Protein AF-A0A1V2QFN4-F1 (afdb_monomer_lite)

Structure (mmCIF, N/CA/C/O backbone):
data_AF-A0A1V2QFN4-F1
#
_entry.id   AF-A0A1V2QFN4-F1
#
loop_
_atom_site.group_PDB
_atom_site.id
_atom_site.type_symbol
_atom_site.label_atom_id
_atom_site.label_alt_id
_atom_site.label_comp_id
_atom_site.label_asym_id
_atom_site.label_entity_id
_atom_site.label_seq_id
_atom_site.pdbx_PDB_ins_code
_atom_site.Cartn_x
_atom_site.Cartn_y
_atom_site.Cartn_z
_atom_site.occupancy
_atom_site.B_iso_or_equiv
_atom_site.auth_seq_id
_atom_site.auth_comp_id
_atom_site.auth_asym_id
_atom_site.auth_atom_id
_atom_site.pdbx_PDB_model_num
ATOM 1 N N . MET A 1 1 ? 26.246 46.977 33.854 1.00 38.44 1 MET A N 1
ATOM 2 C CA . MET A 1 1 ? 27.025 47.044 32.593 1.00 38.44 1 MET A CA 1
ATOM 3 C C . MET A 1 1 ? 26.994 45.623 32.022 1.00 38.44 1 MET A C 1
ATOM 5 O O . MET A 1 1 ? 27.580 44.758 32.638 1.00 38.44 1 MET A O 1
ATOM 9 N N . ARG A 1 2 ? 26.187 45.220 31.036 1.00 37.91 2 ARG A N 1
ATOM 10 C CA . ARG A 1 2 ? 25.773 45.823 29.760 1.00 37.91 2 ARG A CA 1
ATOM 11 C C . ARG A 1 2 ? 24.272 45.620 29.474 1.00 37.91 2 ARG A C 1
ATOM 13 O O . ARG A 1 2 ? 23.621 44.760 30.053 1.00 37.91 2 ARG A O 1
ATOM 20 N N . MET A 1 3 ? 23.781 46.486 28.592 1.00 33.25 3 MET A N 1
ATOM 21 C CA . MET A 1 3 ? 22.403 46.727 28.164 1.00 33.25 3 MET A CA 1
ATOM 22 C C . MET A 1 3 ? 21.804 45.614 27.288 1.00 33.25 3 MET A C 1
ATOM 24 O O . MET A 1 3 ? 22.507 44.981 26.506 1.00 33.25 3 MET A O 1
ATOM 28 N N . ARG A 1 4 ? 20.476 45.456 27.385 1.00 38.31 4 ARG A N 1
ATOM 29 C CA . ARG A 1 4 ? 19.611 44.731 26.440 1.00 38.31 4 ARG A CA 1
ATOM 30 C C . ARG A 1 4 ? 19.361 45.605 25.203 1.00 38.31 4 ARG A C 1
ATOM 32 O O . ARG A 1 4 ? 18.924 46.743 25.361 1.00 38.31 4 ARG A O 1
ATOM 39 N N . SER A 1 5 ? 19.579 45.079 23.999 1.00 40.50 5 SER A N 1
ATOM 40 C CA . SER A 1 5 ? 19.147 45.698 22.740 1.00 40.50 5 SER A CA 1
ATOM 41 C C . SER A 1 5 ? 17.814 45.096 22.279 1.00 40.50 5 SER A C 1
ATOM 43 O O . SER A 1 5 ? 17.712 43.914 21.966 1.00 40.50 5 SER A O 1
ATOM 45 N N . ASN A 1 6 ? 16.779 45.937 22.256 1.00 35.66 6 ASN A N 1
ATOM 46 C CA . ASN A 1 6 ? 15.490 45.672 21.620 1.00 35.66 6 ASN A CA 1
ATOM 47 C C . ASN A 1 6 ? 15.582 46.076 20.143 1.00 35.66 6 ASN A C 1
ATOM 49 O O . ASN A 1 6 ? 15.695 47.266 19.850 1.00 35.66 6 ASN A O 1
ATOM 53 N N . HIS A 1 7 ? 15.465 45.127 19.217 1.00 38.75 7 HIS A N 1
ATOM 54 C CA . HIS A 1 7 ? 15.208 45.438 17.811 1.00 38.75 7 HIS A CA 1
ATOM 55 C C . HIS A 1 7 ? 13.695 45.426 17.564 1.00 38.75 7 HIS A C 1
ATOM 57 O O . HIS A 1 7 ? 13.061 44.375 17.553 1.00 38.75 7 HIS A O 1
ATOM 63 N N . ARG A 1 8 ? 13.110 46.621 17.408 1.00 39.22 8 ARG A N 1
ATOM 64 C CA . ARG A 1 8 ? 11.759 46.816 16.863 1.00 39.22 8 ARG A CA 1
ATOM 65 C C . ARG A 1 8 ? 11.851 46.818 15.338 1.00 39.22 8 ARG A C 1
ATOM 67 O O . ARG A 1 8 ? 12.447 47.725 14.767 1.00 39.22 8 ARG A O 1
ATOM 74 N N . THR A 1 9 ? 11.249 45.830 14.692 1.00 44.25 9 THR A N 1
ATOM 75 C CA . THR A 1 9 ? 10.951 45.835 13.254 1.00 44.25 9 THR A CA 1
ATOM 76 C C . THR A 1 9 ? 9.675 46.638 12.992 1.00 44.25 9 THR A C 1
ATOM 78 O O . THR A 1 9 ? 8.657 46.424 13.650 1.00 44.25 9 THR A O 1
ATOM 81 N N . ALA A 1 10 ? 9.746 47.586 12.057 1.00 43.75 10 ALA A N 1
ATOM 82 C CA . ALA A 1 10 ? 8.625 48.402 11.593 1.00 43.75 10 ALA A CA 1
ATOM 83 C C . ALA A 1 10 ? 7.656 47.587 10.704 1.00 43.75 10 ALA A C 1
ATOM 85 O O . ALA A 1 10 ? 8.098 46.648 10.039 1.00 43.75 10 ALA A O 1
ATOM 86 N N . PRO A 1 11 ? 6.353 47.925 10.660 1.00 40.09 11 PRO A N 1
ATOM 87 C CA . PRO A 1 11 ? 5.389 47.234 9.811 1.00 40.09 11 PRO A CA 1
ATOM 88 C C . PRO A 1 11 ? 5.484 47.690 8.347 1.00 40.09 11 PRO A C 1
ATOM 90 O O . PRO A 1 11 ? 5.510 48.881 8.043 1.00 40.09 11 PRO A O 1
ATOM 93 N N . MET A 1 12 ? 5.504 46.710 7.444 1.00 37.81 12 MET A N 1
ATOM 94 C CA . MET A 1 12 ? 5.505 46.871 5.992 1.00 37.81 12 MET A CA 1
ATOM 95 C C . MET A 1 12 ? 4.072 47.161 5.515 1.00 37.81 12 MET A C 1
ATOM 97 O O . MET A 1 12 ? 3.177 46.334 5.680 1.00 37.81 12 MET A O 1
ATOM 101 N N . THR A 1 13 ? 3.836 48.351 4.966 1.00 39.22 13 THR A N 1
ATOM 102 C CA . THR A 1 13 ? 2.539 48.768 4.414 1.00 39.22 13 THR A CA 1
ATOM 103 C C . THR A 1 13 ? 2.374 48.190 3.006 1.00 39.22 13 THR A C 1
ATOM 105 O O . THR A 1 13 ? 3.120 48.544 2.099 1.00 39.22 13 THR A O 1
ATOM 108 N N . ILE A 1 14 ? 1.408 47.287 2.821 1.00 44.16 14 ILE A N 1
ATOM 109 C CA . ILE A 1 14 ? 1.037 46.729 1.512 1.00 44.16 14 ILE A CA 1
ATOM 110 C C . ILE A 1 14 ? -0.060 47.618 0.913 1.00 44.16 14 ILE A C 1
ATOM 112 O O . ILE A 1 14 ? -1.130 47.765 1.501 1.00 44.16 14 ILE A O 1
ATOM 116 N N . ALA A 1 15 ? 0.210 48.221 -0.245 1.00 45.97 15 ALA A N 1
ATOM 117 C CA . ALA A 1 15 ? -0.779 48.957 -1.031 1.00 45.97 15 ALA A CA 1
ATOM 118 C C . ALA A 1 15 ? -1.698 47.982 -1.803 1.00 45.97 15 ALA A C 1
ATOM 120 O O . ALA A 1 15 ? -1.196 46.993 -2.344 1.00 45.97 15 ALA A O 1
ATOM 121 N N . PRO A 1 16 ? -3.019 48.226 -1.894 1.00 44.19 16 PRO A N 1
ATOM 122 C CA . PRO A 1 16 ? -3.915 47.395 -2.694 1.00 44.19 16 PRO A CA 1
ATOM 123 C C . PRO A 1 16 ? -3.808 47.707 -4.198 1.00 44.19 16 PRO A C 1
ATOM 125 O O . PRO A 1 16 ? -3.697 48.862 -4.607 1.00 44.19 16 PRO A O 1
ATOM 128 N N . ALA A 1 17 ? -3.870 46.654 -5.017 1.00 45.91 17 ALA A N 1
ATOM 129 C CA . ALA A 1 17 ? -3.926 46.717 -6.477 1.00 45.91 17 ALA A CA 1
ATOM 130 C C . ALA A 1 17 ? -5.265 47.307 -6.982 1.00 45.91 17 ALA A C 1
ATOM 132 O O . ALA A 1 17 ? -6.293 47.137 -6.320 1.00 45.91 17 ALA A O 1
ATOM 133 N N . PRO A 1 18 ? -5.294 47.971 -8.154 1.00 45.41 18 PRO A N 1
ATOM 134 C CA . PRO A 1 18 ? -6.517 48.557 -8.692 1.00 45.41 18 PRO A CA 1
ATOM 135 C C . PRO A 1 18 ? -7.489 47.487 -9.212 1.00 45.41 18 PRO A C 1
ATOM 137 O O . PRO A 1 18 ? -7.122 46.594 -9.974 1.00 45.41 18 PRO A O 1
ATOM 140 N N . VAL A 1 19 ? -8.756 47.620 -8.819 1.00 45.84 19 VAL A N 1
ATOM 141 C CA . VAL A 1 19 ? -9.889 46.833 -9.322 1.00 45.84 19 VAL A CA 1
ATOM 142 C C . VAL A 1 19 ? -10.290 47.382 -10.693 1.00 45.84 19 VAL A C 1
ATOM 144 O O . VAL A 1 19 ? -10.729 48.525 -10.804 1.00 45.84 19 VAL A O 1
ATOM 147 N N . ALA A 1 20 ? -10.140 46.575 -11.744 1.00 41.94 20 ALA A N 1
ATOM 148 C CA . ALA A 1 20 ? -10.648 46.900 -13.072 1.00 41.94 20 ALA A CA 1
ATOM 149 C C . ALA A 1 20 ? -12.182 46.794 -13.079 1.00 41.94 20 ALA A C 1
ATOM 151 O O . ALA A 1 20 ? -12.743 45.718 -12.882 1.00 41.94 20 ALA A O 1
ATOM 152 N N . ALA A 1 21 ? -12.860 47.921 -13.293 1.00 41.94 21 ALA A N 1
ATOM 153 C CA . ALA A 1 21 ? -14.306 47.979 -13.461 1.00 41.94 21 ALA A CA 1
ATOM 154 C C . ALA A 1 21 ? -14.694 47.473 -14.860 1.00 41.94 21 ALA A C 1
ATOM 156 O O . ALA A 1 21 ? -14.433 48.128 -15.870 1.00 41.94 21 ALA A O 1
ATOM 157 N N . SER A 1 22 ? -15.327 46.305 -14.926 1.00 46.03 22 SER A N 1
ATOM 158 C CA . SER A 1 22 ? -15.966 45.778 -16.132 1.00 46.03 22 SER A CA 1
ATOM 159 C C . SER A 1 22 ? -17.242 46.572 -16.429 1.00 46.03 22 SER A C 1
ATOM 161 O O . SER A 1 22 ? -18.164 46.624 -15.616 1.00 46.03 22 SER A O 1
ATOM 163 N N . GLN A 1 23 ? -17.306 47.200 -17.604 1.00 46.28 23 GLN A N 1
ATOM 164 C CA . GLN A 1 23 ? -18.524 47.837 -18.107 1.00 46.28 23 GLN A CA 1
ATOM 165 C C . GLN A 1 23 ? -19.542 46.763 -18.535 1.00 46.28 23 GLN A C 1
ATOM 167 O O . GLN A 1 23 ? -19.146 45.790 -19.182 1.00 46.28 23 GLN A O 1
ATOM 172 N N . PRO A 1 24 ? -20.847 46.913 -18.246 1.00 42.22 24 PRO A N 1
ATOM 173 C CA . PRO A 1 24 ? -21.860 46.035 -18.817 1.00 42.22 24 PRO A CA 1
ATOM 174 C C . PRO A 1 24 ? -22.026 46.326 -20.316 1.00 42.22 24 PRO A C 1
ATOM 176 O O . PRO A 1 24 ? -22.212 47.472 -20.730 1.00 42.22 24 PRO A O 1
ATOM 179 N N . ALA A 1 25 ? -21.959 45.270 -21.129 1.00 43.97 25 ALA A N 1
ATOM 180 C CA . ALA A 1 25 ? -22.173 45.328 -22.568 1.00 43.97 25 ALA A CA 1
ATOM 181 C C . ALA A 1 25 ? -23.559 45.916 -22.888 1.00 43.97 25 ALA A C 1
ATOM 183 O O . ALA A 1 25 ? -24.581 45.432 -22.400 1.00 43.97 25 ALA A O 1
ATOM 184 N N . ARG A 1 26 ? -23.594 46.966 -23.719 1.00 39.31 26 ARG A N 1
ATOM 185 C CA . ARG A 1 26 ? -24.826 47.497 -24.316 1.00 39.31 26 ARG A CA 1
ATOM 186 C C . ARG A 1 26 ? -25.336 46.488 -25.338 1.00 39.31 26 ARG A C 1
ATOM 188 O O . ARG A 1 26 ? -24.650 46.206 -26.314 1.00 39.31 26 ARG A O 1
ATOM 195 N N . TRP A 1 27 ? -26.542 45.980 -25.130 1.00 40.78 27 TRP A N 1
ATOM 196 C CA . TRP A 1 27 ? -27.246 45.183 -26.126 1.00 40.78 27 TRP A CA 1
ATOM 197 C C . TRP A 1 27 ? -27.826 46.149 -27.162 1.00 40.78 27 TRP A C 1
ATOM 199 O O . TRP A 1 27 ? -28.697 46.959 -26.846 1.00 40.78 27 TRP A O 1
ATOM 209 N N . SER A 1 28 ? -27.298 46.127 -28.384 1.00 45.62 28 SER A N 1
ATOM 210 C CA . SER A 1 28 ? -27.902 46.808 -29.527 1.00 45.62 28 SER A CA 1
ATOM 211 C C . SER A 1 28 ? -29.091 45.988 -30.027 1.00 45.62 28 SER A C 1
ATOM 213 O O . SER A 1 28 ? -28.939 44.827 -30.399 1.00 45.62 28 SER A O 1
ATOM 215 N N . ASN A 1 29 ? -30.278 46.599 -30.051 1.00 46.06 29 ASN A N 1
ATOM 216 C CA . ASN A 1 29 ? -31.482 46.037 -30.665 1.00 46.06 29 ASN A CA 1
ATOM 217 C C . ASN A 1 29 ? -31.309 45.996 -32.194 1.00 46.06 29 ASN A C 1
ATOM 219 O O . ASN A 1 29 ? -31.675 46.940 -32.892 1.00 46.06 29 ASN A O 1
ATOM 223 N N . GLY A 1 30 ? -30.704 44.924 -32.706 1.00 47.28 30 GLY A N 1
ATOM 224 C CA . GLY A 1 30 ? -30.730 44.571 -34.126 1.00 47.28 30 GLY A CA 1
ATOM 225 C C . GLY A 1 30 ? -32.007 43.792 -34.476 1.00 47.28 30 GLY A C 1
ATOM 226 O O . GLY A 1 30 ? -32.558 43.118 -33.603 1.00 47.28 30 GLY A O 1
ATOM 227 N N . PRO A 1 31 ? -32.510 43.881 -35.720 1.00 47.66 31 PRO A N 1
ATOM 228 C CA . PRO A 1 31 ? -33.716 43.172 -36.129 1.00 47.66 31 PRO A CA 1
ATOM 229 C C . PRO A 1 31 ? -33.498 41.652 -36.125 1.00 47.66 31 PRO A C 1
ATOM 231 O O . PRO A 1 31 ? -32.434 41.155 -36.490 1.00 47.66 31 PRO A O 1
ATOM 234 N N . TRP A 1 32 ? -34.534 40.934 -35.693 1.00 48.19 32 TRP A N 1
ATOM 235 C CA . TRP A 1 32 ? -34.592 39.477 -35.604 1.00 48.19 32 TRP A CA 1
ATOM 236 C C . TRP A 1 32 ? -34.311 38.818 -36.966 1.00 48.19 32 TRP A C 1
ATOM 238 O O . TRP A 1 32 ? -34.908 39.236 -37.960 1.00 48.19 32 TRP A O 1
ATOM 248 N N . PRO A 1 33 ? -33.456 37.780 -37.044 1.00 46.00 33 PRO A N 1
ATOM 249 C CA . PRO A 1 33 ? -33.304 37.012 -38.272 1.00 46.00 33 PRO A CA 1
ATOM 250 C C . PRO A 1 33 ? -34.588 36.217 -38.551 1.00 46.00 33 PRO A C 1
ATOM 252 O O . PRO A 1 33 ? -35.102 35.513 -37.681 1.00 46.00 33 PRO A O 1
ATOM 255 N N . SER A 1 34 ? -35.114 36.357 -39.766 1.00 53.88 34 SER A N 1
ATOM 256 C CA . SER A 1 34 ? -36.272 35.625 -40.275 1.00 53.88 34 SER A CA 1
ATOM 257 C C . SER A 1 34 ? -35.966 34.136 -40.451 1.00 53.88 34 SER A C 1
ATOM 259 O O . SER A 1 34 ? -34.901 33.785 -40.954 1.00 53.88 34 SER A O 1
ATOM 261 N N . GLU A 1 35 ? -36.935 33.307 -40.055 1.00 47.97 35 GLU A N 1
ATOM 262 C CA . GLU A 1 35 ? -37.130 31.889 -40.396 1.00 47.97 35 GLU A CA 1
ATOM 263 C C . GLU A 1 35 ? -35.851 31.065 -40.609 1.00 47.97 35 GLU A C 1
ATOM 265 O O . GLU A 1 35 ? -35.489 30.681 -41.719 1.00 47.97 35 GLU A O 1
ATOM 270 N N . ALA A 1 36 ? -35.192 30.721 -39.501 1.00 44.44 36 ALA A N 1
ATOM 271 C CA . ALA A 1 36 ? -34.294 29.577 -39.478 1.00 44.44 36 ALA A CA 1
ATOM 272 C C . ALA A 1 36 ? -35.133 28.290 -39.468 1.00 44.44 36 ALA A C 1
ATOM 274 O O . ALA A 1 36 ? -35.867 28.015 -38.516 1.00 44.44 36 ALA A O 1
ATOM 275 N N . THR A 1 37 ? -35.024 27.498 -40.530 1.00 46.16 37 THR A N 1
ATOM 276 C CA . THR A 1 37 ? -35.604 26.159 -40.641 1.00 46.16 37 THR A CA 1
ATOM 277 C C . THR A 1 37 ? -35.102 25.292 -39.484 1.00 46.16 37 THR A C 1
ATOM 279 O O . THR A 1 37 ? -33.937 24.897 -39.451 1.00 46.16 37 THR A O 1
ATOM 282 N N . VAL A 1 38 ? -35.964 25.001 -38.506 1.00 41.91 38 VAL A N 1
ATOM 283 C CA . VAL A 1 38 ? -35.636 24.097 -37.395 1.00 41.91 38 VAL A CA 1
ATOM 284 C C . VAL A 1 38 ? -35.668 22.666 -37.924 1.00 41.91 38 VAL A C 1
ATOM 286 O O . VAL A 1 38 ? -36.705 22.007 -37.931 1.00 41.91 38 VAL A O 1
ATOM 289 N N . THR A 1 39 ? -34.527 22.161 -38.383 1.00 46.25 39 THR A N 1
ATOM 290 C CA . THR A 1 39 ? -34.333 20.719 -38.548 1.00 46.25 39 THR A CA 1
ATOM 291 C C . THR A 1 39 ? -34.188 20.100 -37.162 1.00 46.25 39 THR A C 1
ATOM 293 O O . THR A 1 39 ? -33.149 20.235 -36.517 1.00 46.25 39 THR A O 1
ATOM 296 N N . ALA A 1 40 ? -35.244 19.442 -36.683 1.00 43.72 40 ALA A N 1
ATOM 297 C CA . ALA A 1 40 ? -35.192 18.634 -35.475 1.00 43.72 40 ALA A CA 1
ATOM 298 C C . ALA A 1 40 ? -34.317 17.397 -35.733 1.00 43.72 40 ALA A C 1
ATOM 300 O O . ALA A 1 40 ? -34.782 16.381 -36.248 1.00 43.72 40 ALA A O 1
ATOM 301 N N . SER A 1 41 ? -33.034 17.483 -35.389 1.00 49.44 41 SER A N 1
ATOM 302 C CA . SER A 1 41 ? -32.184 16.301 -35.275 1.00 49.44 41 SER A CA 1
ATOM 303 C C . SER A 1 41 ? -32.670 15.489 -34.080 1.00 49.44 41 SER A C 1
ATOM 305 O O . SER A 1 41 ? -32.577 15.935 -32.937 1.00 49.44 41 SER A O 1
ATOM 307 N N . ALA A 1 42 ? -33.219 14.304 -34.341 1.00 44.25 42 ALA A N 1
ATOM 308 C CA . ALA A 1 42 ? -33.527 13.338 -33.300 1.00 44.25 42 ALA A CA 1
ATOM 309 C C . ALA A 1 42 ? -32.211 12.886 -32.651 1.00 44.25 42 ALA A C 1
ATOM 311 O O . ALA A 1 42 ? -31.513 12.009 -33.158 1.00 44.25 42 ALA A O 1
ATOM 312 N N . THR A 1 43 ? -31.838 13.518 -31.540 1.00 42.12 43 THR A N 1
ATOM 313 C CA . THR A 1 43 ? -30.729 13.054 -30.710 1.00 42.12 43 THR A CA 1
ATOM 314 C C . THR A 1 43 ? -31.183 11.783 -30.011 1.00 42.12 43 THR A C 1
ATOM 316 O O . THR A 1 43 ? -31.913 11.831 -29.021 1.00 42.12 43 THR A O 1
ATOM 319 N N . THR A 1 44 ? -30.768 10.630 -30.530 1.00 44.94 44 THR A N 1
ATOM 320 C CA . THR A 1 44 ? -30.892 9.359 -29.819 1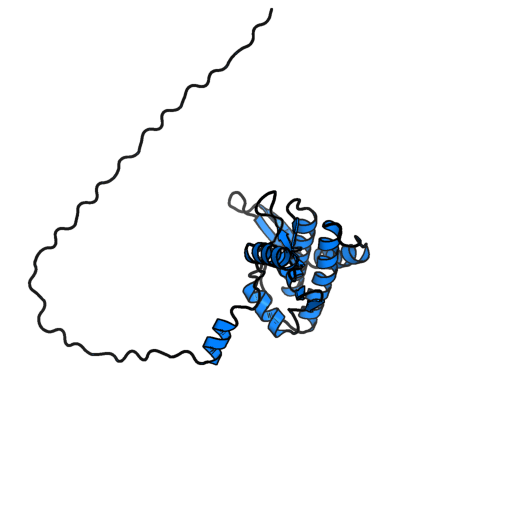.00 44.94 44 THR A CA 1
ATOM 321 C C . THR A 1 44 ? -30.123 9.475 -28.506 1.00 44.94 44 THR A C 1
ATOM 323 O O . THR A 1 44 ? -28.892 9.459 -28.489 1.00 44.94 44 THR A O 1
ATOM 326 N N . ILE A 1 45 ? -30.841 9.615 -27.392 1.00 49.16 45 ILE A N 1
ATOM 327 C CA . ILE A 1 45 ? -30.255 9.490 -26.060 1.00 49.16 45 ILE A CA 1
ATOM 328 C C . ILE A 1 45 ? -29.891 8.014 -25.904 1.00 49.16 45 ILE A C 1
ATOM 330 O O . ILE A 1 45 ? -30.766 7.165 -25.736 1.00 49.16 45 ILE A O 1
ATOM 334 N N . ALA A 1 46 ? -28.602 7.695 -26.010 1.00 54.69 46 ALA A N 1
ATOM 335 C CA . ALA A 1 46 ? -28.114 6.353 -25.746 1.00 54.69 46 ALA A CA 1
ATOM 336 C C . ALA A 1 46 ? -28.391 6.015 -24.275 1.00 54.69 46 ALA A C 1
ATOM 338 O O . ALA A 1 46 ? -27.748 6.551 -23.371 1.00 54.69 46 ALA A O 1
ATOM 339 N N . VAL A 1 47 ? -29.366 5.139 -24.031 1.00 50.50 47 VAL A N 1
ATOM 340 C CA . VAL A 1 47 ? -29.582 4.564 -22.704 1.00 50.50 47 VAL A CA 1
ATOM 341 C C . VAL A 1 47 ? -28.421 3.597 -22.466 1.00 50.50 47 VAL A C 1
ATOM 343 O O . VAL A 1 47 ? -28.276 2.641 -23.233 1.00 50.50 47 VAL A O 1
ATOM 346 N N . PRO A 1 48 ? -27.545 3.841 -21.475 1.00 53.81 48 PRO A N 1
ATOM 347 C CA . PRO A 1 48 ? -26.441 2.933 -21.210 1.00 53.81 48 PRO A CA 1
ATOM 348 C C . PRO A 1 48 ? -27.005 1.546 -20.901 1.00 53.81 48 PRO A C 1
ATOM 350 O O . PRO A 1 48 ? -28.004 1.414 -20.192 1.00 53.81 48 PRO A O 1
ATOM 353 N N . SER A 1 49 ? -26.373 0.507 -21.447 1.00 76.81 49 SER A N 1
ATOM 354 C CA . SER A 1 49 ? -26.763 -0.866 -21.142 1.00 76.81 49 SER A CA 1
ATOM 355 C C . SER A 1 49 ? -26.691 -1.095 -19.634 1.00 76.81 49 SER A C 1
ATOM 357 O O . SER A 1 49 ? -25.862 -0.494 -18.944 1.00 76.81 49 SER A O 1
ATOM 359 N N . TRP A 1 50 ? -27.509 -2.007 -19.109 1.00 57.38 50 TRP A N 1
ATOM 360 C CA . TRP A 1 50 ? -27.379 -2.418 -17.713 1.00 57.38 50 TRP A CA 1
ATOM 361 C C . TRP A 1 50 ? -25.960 -2.890 -17.390 1.00 57.38 50 TRP A C 1
ATOM 363 O O . TRP A 1 50 ? -25.512 -2.647 -16.287 1.00 57.38 50 TRP A O 1
ATOM 373 N N . ALA A 1 51 ? -25.204 -3.438 -18.348 1.00 51.44 51 ALA A N 1
ATOM 374 C CA . ALA A 1 51 ? -23.783 -3.738 -18.174 1.00 51.44 51 ALA A CA 1
ATOM 375 C C . ALA A 1 51 ? -22.919 -2.476 -17.976 1.00 51.44 51 ALA A C 1
ATOM 377 O O . ALA A 1 51 ? -22.099 -2.451 -17.071 1.00 51.44 51 ALA A O 1
ATOM 378 N N . ALA A 1 52 ? -23.129 -1.399 -18.743 1.00 53.88 52 ALA A N 1
ATOM 379 C CA . ALA A 1 52 ? -22.410 -0.131 -18.570 1.00 53.88 52 ALA A CA 1
ATOM 380 C C . ALA A 1 52 ? -22.834 0.621 -17.295 1.00 53.88 52 ALA A C 1
ATOM 382 O O . ALA A 1 52 ? -22.007 1.251 -16.634 1.00 53.88 52 ALA A O 1
ATOM 383 N N . VAL A 1 53 ? -24.113 0.535 -16.919 1.00 54.97 53 VAL A N 1
ATOM 384 C CA . VAL A 1 53 ? -24.615 1.034 -15.631 1.00 54.97 53 VAL A CA 1
ATOM 385 C C . VAL A 1 53 ? -24.054 0.197 -14.485 1.00 54.97 53 VAL A C 1
ATOM 387 O O . VAL A 1 53 ? -23.610 0.774 -13.506 1.00 54.97 53 VAL A O 1
ATOM 390 N N . LEU A 1 54 ? -23.980 -1.129 -14.613 1.00 52.03 54 LEU A N 1
ATOM 391 C CA . LEU A 1 54 ? -23.354 -2.020 -13.635 1.00 52.03 54 LEU A CA 1
ATOM 392 C C . LEU A 1 54 ? -21.841 -1.814 -13.561 1.00 52.03 54 LEU A C 1
ATOM 394 O O . LEU A 1 54 ? -21.324 -1.849 -12.459 1.00 52.03 54 LEU A O 1
ATOM 398 N N . SER A 1 55 ? -21.139 -1.503 -14.654 1.00 48.59 55 SER A N 1
ATOM 399 C CA . SER A 1 55 ? -19.729 -1.082 -14.626 1.00 48.59 55 SER A CA 1
ATOM 400 C C . SER A 1 55 ? -19.547 0.278 -13.947 1.00 48.59 55 SER A C 1
ATOM 402 O O . SER A 1 55 ? -18.586 0.472 -13.210 1.00 48.59 55 SER A O 1
ATOM 404 N N . ARG A 1 56 ? -20.487 1.218 -14.127 1.00 46.44 56 ARG A N 1
ATOM 405 C CA . ARG A 1 56 ? -20.498 2.502 -13.400 1.00 46.44 56 ARG A CA 1
ATOM 406 C C . ARG A 1 56 ? -20.937 2.359 -11.937 1.00 46.44 56 ARG A C 1
ATOM 408 O O . ARG A 1 56 ? -20.478 3.126 -11.104 1.00 46.44 56 ARG A O 1
ATOM 415 N N . LEU A 1 57 ? -21.775 1.380 -11.598 1.00 47.97 57 LEU A N 1
ATOM 416 C CA . LEU A 1 57 ? -22.131 1.001 -10.221 1.00 47.97 57 LEU A CA 1
ATOM 417 C C . LEU A 1 57 ? -21.052 0.114 -9.575 1.00 47.97 57 LEU A C 1
ATOM 419 O O . LEU A 1 57 ? -20.926 0.092 -8.352 1.00 47.97 57 LEU A O 1
ATOM 423 N N . ALA A 1 58 ? -20.229 -0.550 -10.389 1.00 50.03 58 ALA A N 1
ATOM 424 C CA . ALA A 1 58 ? -18.973 -1.188 -10.016 1.00 50.03 58 ALA A CA 1
ATOM 425 C C . ALA A 1 58 ? -17.841 -0.165 -9.819 1.00 50.03 58 ALA A C 1
ATOM 427 O O . ALA A 1 58 ? -16.723 -0.560 -9.491 1.00 50.03 58 ALA A O 1
ATOM 428 N N . ALA A 1 59 ? -18.136 1.146 -9.878 1.00 46.56 59 ALA A N 1
ATOM 429 C CA . ALA A 1 59 ? -17.348 2.202 -9.232 1.00 46.56 59 ALA A CA 1
ATOM 430 C C . ALA A 1 59 ? -17.454 2.090 -7.697 1.00 46.56 59 ALA A C 1
ATOM 432 O O . ALA A 1 59 ? -17.937 2.968 -6.981 1.00 46.56 59 ALA A O 1
ATOM 433 N N . ARG A 1 60 ? -17.013 0.931 -7.216 1.00 57.53 60 ARG A N 1
ATOM 434 C CA . ARG A 1 60 ? -16.930 0.499 -5.830 1.00 57.53 60 ARG A CA 1
ATOM 435 C C . ARG A 1 60 ? -15.699 -0.378 -5.585 1.00 57.53 60 ARG A C 1
ATOM 437 O O . ARG A 1 60 ? -15.627 -0.998 -4.534 1.00 57.53 60 ARG A O 1
ATOM 444 N N . ALA A 1 61 ? -14.769 -0.479 -6.533 1.00 69.75 61 ALA A N 1
ATOM 445 C CA . ALA A 1 61 ? -13.766 -1.536 -6.472 1.00 69.75 61 ALA A CA 1
ATOM 446 C C . ALA A 1 61 ? -12.667 -1.281 -5.429 1.00 69.75 61 ALA A C 1
ATOM 448 O O . ALA A 1 61 ? -12.190 -2.227 -4.819 1.00 69.75 61 ALA A O 1
ATOM 449 N N . TRP A 1 62 ? -12.330 -0.024 -5.132 1.00 87.44 62 TRP A N 1
ATOM 450 C CA . TRP A 1 62 ? -11.173 0.285 -4.286 1.00 87.44 62 TRP A CA 1
ATOM 451 C C . TRP A 1 62 ? -11.448 1.512 -3.395 1.00 87.44 62 TRP A C 1
ATOM 453 O O . TRP A 1 62 ? -10.788 2.540 -3.482 1.00 87.44 62 TRP A O 1
ATOM 463 N N . ASP A 1 63 ? -12.475 1.435 -2.542 1.00 87.25 63 ASP A N 1
ATOM 464 C CA . ASP A 1 63 ? -12.972 2.537 -1.686 1.00 87.25 63 ASP A CA 1
ATOM 465 C C . ASP A 1 63 ? -11.991 3.019 -0.594 1.00 87.25 63 ASP A C 1
ATOM 467 O O . ASP A 1 63 ? -12.340 3.893 0.202 1.00 87.25 63 ASP A O 1
ATOM 471 N N . TRP A 1 64 ? -10.788 2.447 -0.529 1.00 89.88 64 TRP A N 1
ATOM 472 C CA . TRP A 1 64 ? -9.716 2.856 0.379 1.00 89.88 64 TRP A CA 1
ATOM 473 C C . TRP A 1 64 ? -8.572 3.602 -0.302 1.00 89.88 64 TRP A C 1
ATOM 475 O O . TRP A 1 64 ? -7.685 4.051 0.421 1.00 89.88 64 TRP A O 1
ATOM 485 N N . LEU A 1 65 ? -8.565 3.704 -1.637 1.00 92.50 65 LEU A N 1
ATOM 486 C CA . LEU A 1 65 ? -7.482 4.378 -2.345 1.00 92.50 65 LEU A CA 1
ATOM 487 C C . LEU A 1 65 ? -7.395 5.837 -1.905 1.00 92.50 65 LEU A C 1
ATOM 489 O O . LEU A 1 65 ? -8.373 6.582 -2.013 1.00 92.50 65 LEU A O 1
ATOM 493 N N . ASP A 1 66 ? -6.222 6.227 -1.417 1.00 89.38 66 ASP A N 1
ATOM 494 C CA . ASP A 1 66 ? -5.962 7.591 -0.943 1.00 89.38 66 ASP A CA 1
ATOM 495 C C . ASP A 1 66 ? -4.677 8.189 -1.538 1.00 89.38 66 ASP A C 1
ATOM 497 O O . ASP A 1 66 ? -4.202 9.230 -1.085 1.00 89.38 66 ASP A O 1
ATOM 501 N N . GLY A 1 67 ? -4.116 7.540 -2.566 1.00 91.00 67 GLY A N 1
ATOM 502 C CA . GLY A 1 67 ? -2.919 8.001 -3.271 1.00 91.00 67 GLY A CA 1
ATOM 503 C C . GLY A 1 67 ? -1.631 7.741 -2.492 1.00 91.00 67 GLY A C 1
ATOM 504 O O . GLY A 1 67 ? -0.635 8.440 -2.683 1.00 91.00 67 GLY A O 1
ATOM 505 N N . PHE A 1 68 ? -1.650 6.750 -1.602 1.00 95.38 68 PHE A N 1
ATOM 506 C CA . PHE A 1 68 ? -0.492 6.322 -0.828 1.00 95.38 68 PHE A CA 1
ATOM 507 C C . PHE A 1 68 ? -0.185 4.867 -1.186 1.00 95.38 68 PHE A C 1
ATOM 509 O O . PHE A 1 68 ? -0.712 3.974 -0.521 1.00 95.38 68 PHE A O 1
ATOM 516 N N . PRO A 1 69 ? 0.681 4.608 -2.185 1.00 96.38 69 PRO A N 1
ATOM 517 C CA . PRO A 1 69 ? 0.864 3.285 -2.786 1.00 96.38 69 PRO A CA 1
ATOM 518 C C . PRO A 1 69 ? 1.037 2.130 -1.795 1.00 96.38 69 PRO A C 1
ATOM 520 O O . PRO A 1 69 ? 0.394 1.093 -1.930 1.00 96.38 69 PRO A O 1
ATOM 523 N N . ALA A 1 70 ? 1.845 2.322 -0.748 1.00 97.62 70 ALA A N 1
ATOM 524 C CA . ALA A 1 70 ? 2.031 1.317 0.295 1.00 97.62 70 ALA A CA 1
ATOM 525 C C . ALA A 1 70 ? 0.733 0.968 1.031 1.00 97.62 70 ALA A C 1
ATOM 527 O O . ALA A 1 70 ? 0.469 -0.201 1.305 1.00 97.62 70 ALA A O 1
ATOM 528 N N . LEU A 1 71 ? -0.074 1.979 1.365 1.00 97.69 71 LEU A N 1
ATOM 529 C CA . LEU A 1 71 ? -1.314 1.785 2.112 1.00 97.69 71 LEU A CA 1
ATOM 530 C C . LEU A 1 71 ? -2.406 1.251 1.189 1.00 97.69 71 LEU A C 1
ATOM 532 O O . LEU A 1 71 ? -3.134 0.338 1.567 1.00 97.69 71 LEU A O 1
ATOM 536 N N . ASP A 1 72 ? -2.465 1.767 -0.036 1.00 97.00 72 ASP A N 1
ATOM 537 C CA . ASP A 1 72 ? -3.363 1.318 -1.096 1.00 97.00 72 ASP A CA 1
ATOM 538 C C . ASP A 1 72 ? -3.144 -0.166 -1.428 1.00 97.00 72 ASP A C 1
ATOM 540 O O . ASP A 1 72 ? -4.121 -0.892 -1.634 1.00 97.00 72 ASP A O 1
ATOM 544 N N . LEU A 1 73 ? -1.886 -0.627 -1.388 1.00 97.88 73 LEU A N 1
ATOM 545 C CA . LEU A 1 73 ? -1.497 -2.030 -1.520 1.00 97.88 73 LEU A CA 1
ATOM 546 C C . LEU A 1 73 ? -1.968 -2.873 -0.331 1.00 97.88 73 LEU A C 1
ATOM 548 O O . LEU A 1 73 ? -2.703 -3.840 -0.526 1.00 97.88 73 LEU A O 1
ATOM 552 N N . VAL A 1 74 ? -1.551 -2.556 0.901 1.00 97.75 74 VAL A N 1
ATOM 553 C CA . VAL A 1 74 ? -1.841 -3.441 2.050 1.00 97.75 74 VAL A CA 1
ATOM 554 C C . VAL A 1 74 ? -3.330 -3.490 2.393 1.00 97.75 74 VAL A C 1
ATOM 556 O O . VAL A 1 74 ? -3.828 -4.518 2.846 1.00 97.75 74 VAL A O 1
ATOM 559 N N . ASN A 1 75 ? -4.069 -2.420 2.090 1.00 96.81 75 ASN A N 1
ATOM 560 C CA . ASN A 1 75 ? -5.515 -2.345 2.288 1.00 96.81 75 ASN A CA 1
ATOM 561 C C . ASN A 1 75 ? -6.323 -3.138 1.235 1.00 96.81 75 ASN A C 1
ATOM 563 O O . ASN A 1 75 ? -7.550 -3.196 1.335 1.00 96.81 75 ASN A O 1
ATOM 567 N N . THR A 1 76 ? -5.661 -3.815 0.282 1.00 95.81 76 THR A N 1
ATOM 568 C CA . THR A 1 76 ? -6.277 -4.884 -0.538 1.00 95.81 76 THR A CA 1
ATOM 569 C C . THR A 1 76 ? -6.610 -6.140 0.272 1.00 95.81 76 THR A C 1
ATOM 571 O O . THR A 1 76 ? -7.315 -7.021 -0.217 1.00 95.81 76 THR A O 1
ATOM 574 N N . VAL A 1 77 ? -6.187 -6.205 1.537 1.00 94.56 77 VAL A N 1
ATOM 575 C CA . VAL A 1 77 ? -6.775 -7.082 2.551 1.00 94.56 77 VAL A CA 1
ATOM 576 C C . VAL A 1 77 ? -7.652 -6.225 3.459 1.00 94.56 77 VAL A C 1
ATOM 578 O O . VAL A 1 77 ? -7.165 -5.382 4.209 1.00 94.56 77 VAL A O 1
ATOM 581 N N . LYS A 1 78 ? -8.971 -6.432 3.404 1.00 88.00 78 LYS A N 1
ATOM 582 C CA . LYS A 1 78 ? -9.925 -5.668 4.222 1.00 88.00 78 LYS A CA 1
ATOM 583 C C . LYS A 1 78 ? -10.485 -6.497 5.354 1.00 88.00 78 LYS A C 1
ATOM 585 O O . LYS A 1 78 ? -10.871 -7.646 5.161 1.00 88.00 78 LYS A O 1
ATOM 590 N N . ARG A 1 79 ? -10.683 -5.873 6.511 1.00 87.56 79 ARG A N 1
ATOM 591 C CA . ARG A 1 79 ? -11.458 -6.475 7.595 1.00 87.56 79 ARG A CA 1
ATOM 592 C C . ARG A 1 79 ? -12.953 -6.256 7.354 1.00 87.56 79 ARG A C 1
ATOM 594 O O . ARG A 1 79 ? -13.430 -5.127 7.415 1.00 87.56 79 ARG A O 1
ATOM 601 N N . ILE A 1 80 ? -13.711 -7.330 7.139 1.00 82.06 80 ILE A N 1
ATOM 602 C CA . ILE A 1 80 ? -15.182 -7.310 7.137 1.00 82.06 80 ILE A CA 1
ATOM 603 C C . ILE A 1 80 ? -15.670 -7.989 8.416 1.00 82.06 80 ILE A C 1
ATOM 605 O O . ILE A 1 80 ? -15.543 -9.201 8.591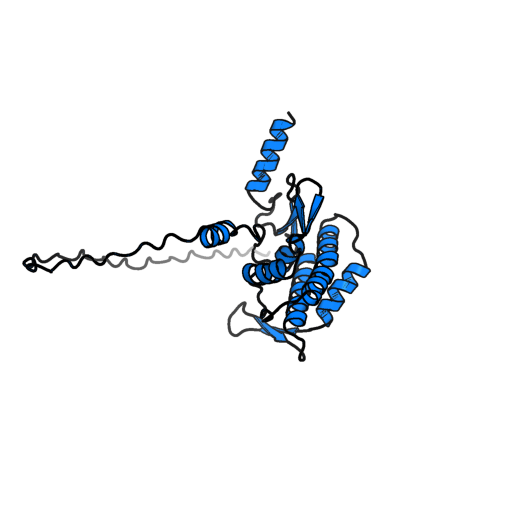 1.00 82.06 80 ILE A O 1
ATOM 609 N N . GLY A 1 81 ? -16.208 -7.189 9.339 1.00 81.62 81 GLY A N 1
ATOM 610 C CA . GLY A 1 81 ? -16.469 -7.641 10.707 1.00 81.62 81 GLY A CA 1
ATOM 611 C C . GLY A 1 81 ? -15.154 -7.906 11.443 1.00 81.62 81 GLY A C 1
ATOM 612 O O . GLY A 1 81 ? -14.403 -6.966 11.695 1.00 81.62 81 GLY A O 1
ATOM 613 N N . TRP A 1 82 ? -14.880 -9.174 11.754 1.00 78.12 82 TRP A N 1
ATOM 614 C CA . TRP A 1 82 ? -13.637 -9.639 12.392 1.00 78.12 82 TRP A CA 1
ATOM 615 C C . TRP A 1 82 ? -12.775 -10.518 11.481 1.00 78.12 82 TRP A C 1
ATOM 617 O O . TRP A 1 82 ? -11.781 -11.071 11.932 1.00 78.12 82 TRP A O 1
ATOM 627 N N . GLN A 1 83 ? -13.166 -10.665 10.217 1.00 85.81 83 GLN A N 1
ATOM 628 C CA . GLN A 1 83 ? -12.493 -11.538 9.262 1.00 85.81 83 GLN A CA 1
ATOM 629 C C . GLN A 1 83 ? -11.766 -10.694 8.222 1.00 85.81 83 GLN A C 1
ATOM 631 O O . GLN A 1 83 ? -12.345 -9.755 7.668 1.00 85.81 83 GLN A O 1
ATOM 636 N N . GLU A 1 84 ? -10.512 -11.033 7.957 1.00 89.12 84 GLU A N 1
ATOM 637 C CA . GLU A 1 84 ? -9.772 -10.484 6.827 1.00 89.12 84 GLU A CA 1
ATOM 638 C C . GLU A 1 84 ? -10.300 -11.081 5.520 1.00 89.12 84 GLU A C 1
ATOM 640 O O . GLU A 1 84 ? -10.683 -12.251 5.448 1.00 89.12 84 GLU A O 1
ATOM 645 N N . ARG A 1 85 ? -10.380 -10.250 4.485 1.00 90.75 85 ARG A N 1
ATOM 646 C CA . ARG A 1 85 ? -10.867 -10.628 3.165 1.00 90.75 85 ARG A CA 1
ATOM 647 C C . ARG A 1 85 ? -9.939 -10.105 2.090 1.00 90.75 85 ARG A C 1
ATOM 649 O O . ARG A 1 85 ? -9.793 -8.892 1.927 1.00 90.75 85 ARG A O 1
ATOM 656 N N . GLU A 1 86 ? -9.422 -11.046 1.318 1.00 94.38 86 GLU A N 1
ATOM 657 C CA . GLU A 1 86 ? -8.725 -10.811 0.060 1.00 94.38 86 GLU A CA 1
ATOM 658 C C . GLU A 1 86 ? -9.634 -10.071 -0.935 1.00 94.38 86 GLU A C 1
ATOM 660 O O . GLU A 1 86 ? -10.761 -10.511 -1.200 1.00 94.38 86 GLU A O 1
ATOM 665 N N . GLN A 1 87 ? -9.150 -8.941 -1.455 1.00 94.44 87 GLN A N 1
ATOM 666 C CA . GLN A 1 87 ? -9.821 -8.167 -2.504 1.00 94.44 87 GLN A CA 1
ATOM 667 C C . GLN A 1 87 ? -9.235 -8.429 -3.894 1.00 94.44 87 GLN A C 1
ATOM 669 O O . GLN A 1 87 ? -9.964 -8.306 -4.867 1.00 94.44 87 GLN A O 1
ATOM 674 N N . LEU A 1 88 ? -7.966 -8.826 -3.993 1.00 95.12 88 LEU A N 1
ATOM 675 C CA . LEU A 1 88 ? -7.314 -9.179 -5.252 1.00 95.12 88 LEU A CA 1
ATOM 676 C C . LEU A 1 88 ? -7.446 -10.678 -5.480 1.00 95.12 88 LEU A C 1
ATOM 678 O O . LEU A 1 88 ? -6.484 -11.387 -5.224 1.00 95.12 88 LEU A O 1
ATOM 682 N N . LYS A 1 89 ? -8.615 -11.212 -5.839 1.00 94.19 89 LYS A N 1
ATOM 683 C CA . LYS A 1 89 ? -8.855 -12.670 -5.859 1.00 94.19 89 LYS A CA 1
ATOM 684 C C . LYS A 1 89 ? -8.204 -13.336 -7.060 1.00 94.19 89 LYS A C 1
ATOM 686 O O . LYS A 1 89 ? -7.643 -14.423 -6.906 1.00 94.19 89 LYS A O 1
ATOM 691 N N . ASP A 1 90 ? -8.259 -12.667 -8.201 1.00 95.38 90 ASP A N 1
ATOM 692 C CA . ASP A 1 90 ? -7.755 -13.145 -9.481 1.00 95.38 90 ASP A CA 1
ATOM 693 C C . ASP A 1 90 ? -7.018 -12.045 -10.268 1.00 95.38 90 ASP A C 1
ATOM 695 O O . ASP A 1 90 ? -6.754 -10.946 -9.777 1.00 95.38 90 ASP A O 1
ATOM 699 N N . VAL A 1 91 ? -6.608 -12.386 -11.491 1.00 97.44 91 VAL A N 1
ATOM 700 C CA . VAL A 1 91 ? -5.835 -11.504 -12.374 1.00 97.44 91 VAL A CA 1
ATOM 701 C C . VAL A 1 91 ? -6.657 -10.295 -12.831 1.00 97.44 91 VAL A C 1
ATOM 703 O O . VAL A 1 91 ? -6.088 -9.226 -13.029 1.00 97.44 91 VAL A O 1
ATOM 706 N N . ALA A 1 92 ? -7.981 -10.425 -12.963 1.00 95.69 92 ALA A N 1
ATOM 707 C CA . ALA A 1 92 ? -8.838 -9.310 -13.359 1.00 95.69 92 ALA A CA 1
ATOM 708 C C . ALA A 1 92 ? -8.949 -8.271 -12.234 1.00 95.69 92 ALA A C 1
ATOM 710 O O . ALA A 1 92 ? -8.936 -7.069 -12.506 1.00 95.69 92 ALA A O 1
ATOM 711 N N . ASP A 1 93 ? -8.981 -8.719 -10.975 1.00 95.56 93 ASP A N 1
ATOM 712 C CA . ASP A 1 93 ? -8.908 -7.813 -9.826 1.00 95.56 93 ASP A CA 1
ATOM 713 C C . ASP A 1 93 ? -7.565 -7.064 -9.788 1.00 95.56 93 ASP A C 1
ATOM 715 O O . ASP A 1 93 ? -7.547 -5.856 -9.553 1.00 95.56 93 ASP A O 1
ATOM 719 N N . LEU A 1 94 ? -6.445 -7.750 -10.057 1.00 96.12 94 LEU A N 1
ATOM 720 C CA . LEU A 1 94 ? -5.126 -7.111 -10.161 1.00 96.12 94 LEU A CA 1
ATOM 721 C C . LEU A 1 94 ? -5.095 -6.052 -11.264 1.00 96.12 94 LEU A C 1
ATOM 723 O O . LEU A 1 94 ? -4.655 -4.929 -11.024 1.00 96.12 94 LEU A O 1
ATOM 727 N N . ASP A 1 95 ? -5.568 -6.406 -12.456 1.00 94.75 95 ASP A N 1
ATOM 728 C CA . ASP A 1 95 ? -5.604 -5.510 -13.608 1.00 94.75 95 ASP A CA 1
ATOM 729 C C . ASP A 1 95 ? -6.438 -4.250 -13.307 1.00 94.75 95 ASP A C 1
ATOM 731 O O . ASP A 1 95 ? -5.977 -3.124 -13.510 1.00 94.75 95 ASP A O 1
ATOM 735 N N . SER A 1 96 ? -7.615 -4.430 -12.697 1.00 93.69 96 SER A N 1
ATOM 736 C CA . SER A 1 96 ? -8.486 -3.326 -12.286 1.00 93.69 96 SER A CA 1
ATOM 737 C C . SER A 1 96 ? -7.900 -2.483 -11.148 1.00 93.69 96 SER A C 1
ATOM 739 O O . SER A 1 96 ? -8.076 -1.261 -11.136 1.00 93.69 96 SER A O 1
ATOM 741 N N . TRP A 1 97 ? -7.215 -3.099 -10.181 1.00 95.12 97 TRP A N 1
ATOM 742 C CA . TRP A 1 97 ? -6.557 -2.371 -9.095 1.00 95.12 97 TRP A CA 1
ATOM 743 C C . TRP A 1 97 ? -5.402 -1.521 -9.611 1.00 95.12 97 TRP A C 1
ATOM 745 O O . TRP A 1 97 ? -5.292 -0.364 -9.217 1.00 95.12 97 TRP A O 1
ATOM 755 N N . LEU A 1 98 ? -4.581 -2.052 -10.521 1.00 94.19 98 LEU A N 1
ATOM 756 C CA . LEU A 1 98 ? -3.472 -1.309 -11.121 1.00 94.19 98 LEU A CA 1
ATOM 757 C C . LEU A 1 98 ? -3.951 -0.064 -11.878 1.00 94.19 98 LEU A C 1
ATOM 759 O O . LEU A 1 98 ? -3.292 0.974 -11.806 1.00 94.19 98 LEU A O 1
ATOM 763 N N . ASP A 1 99 ? -5.107 -0.139 -12.544 1.00 91.19 99 ASP A N 1
ATOM 764 C CA . ASP A 1 99 ? -5.727 1.029 -13.183 1.00 91.19 99 ASP A CA 1
ATOM 765 C C . ASP A 1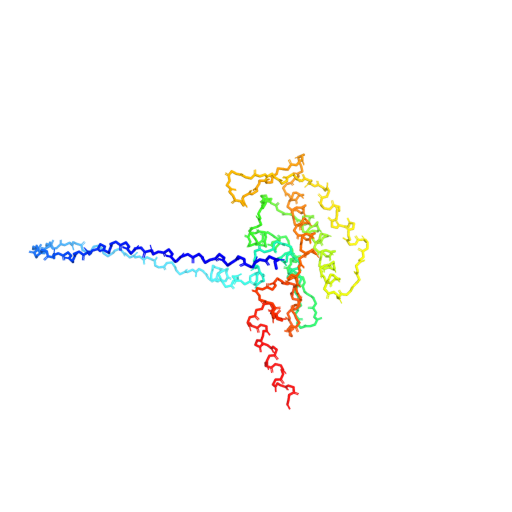 99 ? -6.193 2.061 -12.160 1.00 91.19 99 ASP A C 1
ATOM 767 O O . ASP A 1 99 ? -5.957 3.259 -12.317 1.00 91.19 99 ASP A O 1
ATOM 771 N N . ALA A 1 100 ? -6.861 1.606 -11.103 1.00 92.06 100 ALA A N 1
ATOM 772 C CA . ALA A 1 100 ? -7.455 2.502 -10.123 1.00 92.06 100 ALA A CA 1
ATOM 773 C C . ALA A 1 100 ? -6.422 3.142 -9.185 1.00 92.06 100 ALA A C 1
ATOM 775 O O . ALA A 1 100 ? -6.566 4.310 -8.830 1.00 92.06 100 ALA A O 1
ATOM 776 N N . ALA A 1 101 ? -5.394 2.391 -8.781 1.00 90.38 101 ALA A N 1
ATOM 777 C CA . ALA A 1 101 ? -4.360 2.841 -7.852 1.00 90.38 101 ALA A CA 1
ATOM 778 C C . ALA A 1 101 ? -3.456 3.931 -8.448 1.00 90.38 101 ALA A C 1
ATOM 780 O O . ALA A 1 101 ? -2.824 4.661 -7.688 1.00 90.38 101 ALA A O 1
ATOM 781 N N . ALA A 1 102 ? -3.403 4.049 -9.783 1.00 81.12 102 ALA A N 1
ATOM 782 C CA . ALA A 1 102 ? -2.687 5.103 -10.508 1.00 81.12 102 ALA A CA 1
ATOM 783 C C . ALA A 1 102 ? -1.255 5.333 -9.981 1.00 81.12 102 ALA A C 1
ATOM 785 O O . ALA A 1 102 ? -0.837 6.461 -9.706 1.00 81.12 102 ALA A O 1
ATOM 786 N N . LEU A 1 103 ? -0.518 4.233 -9.799 1.00 89.62 103 LEU A N 1
ATOM 787 C CA . LEU A 1 103 ?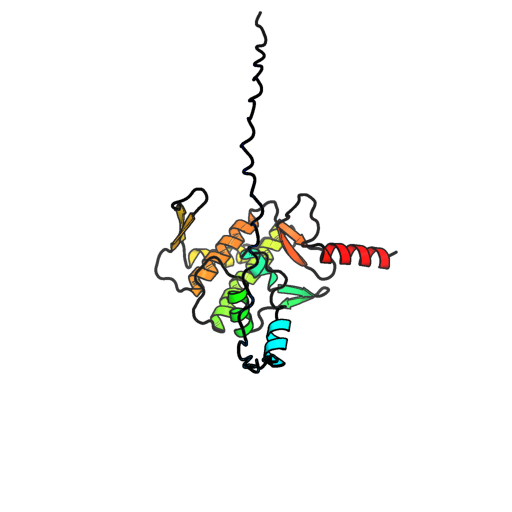 0.802 4.232 -9.171 1.00 89.62 103 LEU A CA 1
ATOM 788 C C . LEU A 1 103 ? 1.797 5.127 -9.939 1.00 89.62 103 LEU A C 1
ATOM 790 O O . LEU A 1 103 ? 1.753 5.177 -11.170 1.00 89.62 103 LEU A O 1
ATOM 794 N N . PRO A 1 104 ? 2.751 5.789 -9.253 1.00 84.75 104 PRO A N 1
ATOM 795 C CA . PRO A 1 104 ? 3.720 6.704 -9.869 1.00 84.75 104 PRO A CA 1
ATOM 796 C C . PRO A 1 104 ? 4.875 5.969 -10.581 1.00 84.75 104 PRO A C 1
ATOM 798 O O . PRO A 1 104 ? 6.019 6.425 -10.571 1.00 84.75 104 PRO A O 1
ATOM 801 N N . VAL A 1 105 ? 4.590 4.807 -11.168 1.00 83.62 105 VAL A N 1
ATOM 802 C CA . VAL A 1 105 ? 5.523 3.948 -11.906 1.00 83.62 105 VAL A CA 1
ATOM 803 C C . VAL A 1 105 ? 4.819 3.400 -13.151 1.00 83.62 105 VAL A C 1
ATOM 805 O O . VAL A 1 105 ? 3.604 3.199 -13.117 1.00 83.62 105 VAL A O 1
ATOM 808 N N . PRO A 1 106 ? 5.538 3.141 -14.259 1.00 84.81 106 PRO A N 1
ATOM 809 C CA . PRO A 1 106 ? 4.924 2.565 -15.449 1.00 84.81 106 PRO A CA 1
ATOM 810 C C . PRO A 1 106 ? 4.233 1.231 -15.148 1.00 84.81 106 PRO A C 1
ATOM 812 O O . PRO A 1 106 ? 4.853 0.291 -14.647 1.00 84.81 106 PRO A O 1
ATOM 815 N N . ARG A 1 107 ? 2.947 1.147 -15.491 1.00 88.19 107 ARG A N 1
ATOM 816 C CA . ARG A 1 107 ? 2.157 -0.081 -15.394 1.00 88.19 107 ARG A CA 1
ATOM 817 C C . ARG A 1 107 ? 2.637 -1.120 -16.429 1.00 88.19 107 ARG A C 1
ATOM 819 O O . ARG A 1 107 ? 2.883 -0.755 -17.581 1.00 88.19 107 ARG A O 1
ATOM 826 N N . PRO A 1 108 ? 2.712 -2.415 -16.070 1.00 93.12 108 PRO A N 1
ATOM 827 C CA . PRO A 1 108 ? 2.866 -3.501 -17.038 1.00 93.12 108 PRO A CA 1
ATOM 828 C C . PRO A 1 108 ? 1.700 -3.551 -18.034 1.00 93.12 108 PRO A C 1
ATOM 830 O O . PRO A 1 108 ? 0.543 -3.412 -17.647 1.00 93.12 108 PRO A O 1
ATOM 833 N N . ALA A 1 109 ? 1.990 -3.786 -19.317 1.00 92.56 109 ALA A N 1
ATOM 834 C CA . ALA A 1 109 ? 0.958 -3.844 -20.359 1.00 92.56 109 ALA A CA 1
ATOM 835 C C . ALA A 1 109 ? -0.058 -4.978 -20.136 1.00 92.56 109 ALA A C 1
ATOM 837 O O . ALA A 1 109 ? -1.235 -4.831 -20.454 1.00 92.56 109 ALA A O 1
ATOM 838 N N . HIS A 1 110 ? 0.405 -6.093 -19.571 1.00 93.06 110 HIS A N 1
ATOM 839 C CA . HIS A 1 110 ? -0.400 -7.252 -19.216 1.00 93.06 110 HIS A CA 1
ATOM 840 C C . HIS A 1 110 ? 0.056 -7.775 -17.857 1.00 93.06 110 HIS A C 1
ATOM 842 O O . HIS A 1 110 ? 1.227 -7.620 -17.503 1.00 93.06 110 HIS A O 1
ATOM 848 N N . VAL A 1 111 ? -0.870 -8.400 -17.135 1.00 97.12 111 VAL A N 1
ATOM 849 C CA . VAL A 1 111 ? -0.597 -9.109 -15.886 1.00 97.12 111 VAL A CA 1
ATOM 850 C C . VAL A 1 111 ? -1.123 -10.533 -15.956 1.00 97.12 111 VAL A C 1
ATOM 852 O O . VAL A 1 111 ? -2.100 -10.810 -16.656 1.00 97.12 111 VAL A O 1
ATOM 855 N N . ASP A 1 112 ? -0.474 -11.435 -15.231 1.00 97.75 112 ASP A N 1
ATOM 856 C CA . ASP A 1 112 ? -0.869 -12.837 -15.146 1.00 97.75 112 ASP A CA 1
ATOM 857 C C . ASP A 1 112 ? -0.988 -13.346 -13.693 1.00 97.75 112 ASP A C 1
ATOM 859 O O . ASP A 1 112 ? -0.936 -12.600 -12.711 1.00 97.75 112 ASP A O 1
ATOM 863 N N . VAL A 1 113 ? -1.193 -14.658 -13.541 1.00 98.31 113 VAL A N 1
ATOM 864 C CA . VAL A 1 113 ? -1.318 -15.310 -12.227 1.00 98.31 113 VAL A CA 1
ATOM 865 C C . VAL A 1 113 ? -0.013 -15.231 -11.423 1.00 98.31 113 VAL A C 1
ATOM 867 O O . VAL A 1 113 ? -0.051 -15.108 -10.197 1.00 98.31 113 VAL A O 1
ATOM 870 N N . LYS A 1 114 ? 1.147 -15.288 -12.087 1.00 98.44 114 LYS A N 1
ATOM 871 C CA . LYS A 1 114 ? 2.456 -15.180 -11.432 1.00 98.44 114 LYS A CA 1
ATOM 872 C C . LYS A 1 114 ? 2.657 -13.770 -10.888 1.00 98.44 114 LYS A C 1
ATOM 874 O O . LYS A 1 114 ? 3.164 -13.629 -9.775 1.00 98.44 114 LYS A O 1
ATOM 879 N N . ASP A 1 115 ? 2.213 -12.758 -11.619 1.00 98.19 115 ASP A N 1
ATOM 880 C CA . ASP A 1 115 ? 2.254 -11.368 -11.175 1.00 98.19 115 ASP A CA 1
ATOM 881 C C . ASP A 1 115 ? 1.364 -11.131 -9.949 1.00 98.19 115 ASP A C 1
ATOM 883 O O . ASP A 1 115 ? 1.801 -10.509 -8.979 1.00 98.19 115 ASP A O 1
ATOM 887 N N . LEU A 1 116 ? 0.154 -11.703 -9.930 1.00 98.56 116 LEU A N 1
ATOM 888 C CA . LEU A 1 116 ? -0.713 -11.672 -8.747 1.00 98.56 116 LEU A CA 1
ATOM 889 C C . LEU A 1 116 ? -0.049 -12.334 -7.536 1.00 98.56 116 LEU A C 1
ATOM 891 O O . LEU A 1 116 ? -0.099 -11.799 -6.426 1.00 98.56 116 LEU A O 1
ATOM 895 N N . HIS A 1 117 ? 0.594 -13.485 -7.730 1.00 98.50 117 HIS A N 1
ATOM 896 C CA . HIS A 1 117 ? 1.334 -14.147 -6.657 1.00 98.50 117 HIS A CA 1
ATOM 897 C C . HIS A 1 117 ? 2.511 -13.300 -6.167 1.00 98.50 117 HIS A C 1
ATOM 899 O O . HIS A 1 117 ? 2.701 -13.179 -4.959 1.00 98.50 117 HIS A O 1
ATOM 905 N N . ALA A 1 118 ? 3.265 -12.681 -7.077 1.00 98.38 118 ALA A N 1
ATOM 906 C CA . ALA A 1 118 ? 4.389 -11.819 -6.729 1.00 98.38 118 ALA A CA 1
ATOM 907 C C . ALA A 1 118 ? 3.937 -10.569 -5.956 1.00 98.38 118 ALA A C 1
ATOM 909 O O . ALA A 1 118 ? 4.569 -10.195 -4.969 1.00 98.38 118 ALA A O 1
ATOM 910 N N . LEU A 1 119 ? 2.812 -9.962 -6.344 1.00 98.50 119 LEU A N 1
ATOM 911 C CA . LEU A 1 119 ? 2.246 -8.829 -5.618 1.00 98.50 119 LEU A CA 1
ATOM 912 C C . LEU A 1 119 ? 1.778 -9.224 -4.215 1.00 98.50 119 LEU A C 1
ATOM 914 O O . LEU A 1 119 ? 2.074 -8.513 -3.255 1.00 98.50 119 LEU A O 1
ATOM 918 N N . ARG A 1 120 ? 1.099 -10.367 -4.062 1.00 98.50 120 ARG A N 1
ATOM 919 C CA . ARG A 1 120 ? 0.699 -10.876 -2.738 1.00 98.50 120 ARG A CA 1
ATOM 920 C C . ARG A 1 120 ? 1.909 -11.225 -1.863 1.00 98.50 120 ARG A C 1
ATOM 922 O O . ARG A 1 120 ? 1.898 -10.918 -0.673 1.00 98.50 120 ARG A O 1
ATOM 929 N N . ALA A 1 121 ? 2.967 -11.782 -2.456 1.00 98.44 121 ALA A N 1
ATOM 930 C CA . ALA A 1 121 ? 4.219 -12.097 -1.767 1.00 98.44 121 ALA A CA 1
ATOM 931 C C . ALA A 1 121 ? 4.931 -10.851 -1.212 1.00 98.44 121 ALA A C 1
ATOM 933 O O . ALA A 1 121 ? 5.585 -10.948 -0.178 1.00 98.44 121 ALA A O 1
ATOM 934 N N . LEU A 1 122 ? 4.750 -9.682 -1.837 1.00 98.75 122 LEU A N 1
ATOM 935 C CA . LEU A 1 122 ? 5.160 -8.395 -1.272 1.00 98.75 122 LEU A CA 1
ATOM 936 C C . LEU A 1 122 ? 4.147 -7.861 -0.246 1.00 98.75 122 LEU A C 1
ATOM 938 O O . LEU A 1 122 ? 4.524 -7.394 0.831 1.00 98.75 122 LEU A O 1
ATOM 942 N N . ARG A 1 123 ? 2.854 -7.895 -0.582 1.00 98.62 123 ARG A N 1
ATOM 943 C CA . ARG A 1 123 ? 1.779 -7.296 0.220 1.00 98.62 123 ARG A CA 1
ATOM 944 C C . ARG A 1 123 ? 1.678 -7.909 1.612 1.00 98.62 123 ARG A C 1
ATOM 946 O O . ARG A 1 123 ? 1.534 -7.173 2.582 1.00 98.62 123 ARG A O 1
ATOM 953 N N . ASP A 1 124 ? 1.701 -9.231 1.717 1.00 98.44 124 ASP A N 1
ATOM 954 C CA . ASP A 1 124 ? 1.459 -9.930 2.980 1.00 98.44 124 ASP A CA 1
ATOM 955 C C . ASP A 1 124 ? 2.511 -9.604 4.059 1.00 98.44 124 ASP A C 1
ATOM 957 O O . ASP A 1 124 ? 2.114 -9.222 5.166 1.00 98.44 124 ASP A O 1
ATOM 961 N N . PRO A 1 125 ? 3.831 -9.681 3.786 1.00 98.75 125 PRO A N 1
ATOM 962 C CA . PRO A 1 125 ? 4.835 -9.216 4.740 1.00 98.75 125 PRO A CA 1
ATOM 963 C C . PRO A 1 125 ? 4.756 -7.703 4.970 1.00 98.75 125 PRO A C 1
ATOM 965 O O . PRO A 1 125 ? 4.909 -7.259 6.106 1.00 98.75 125 PRO A O 1
ATOM 968 N N . ALA A 1 126 ? 4.439 -6.898 3.949 1.00 98.75 126 ALA A N 1
ATOM 969 C CA . ALA A 1 126 ? 4.250 -5.457 4.123 1.00 98.75 126 ALA A CA 1
ATOM 970 C C . ALA A 1 126 ? 3.116 -5.126 5.111 1.00 98.75 126 ALA A C 1
ATOM 972 O O . ALA A 1 126 ? 3.303 -4.309 6.013 1.00 98.75 126 ALA A O 1
ATOM 973 N N . LEU A 1 127 ? 1.959 -5.787 4.991 1.00 98.25 127 LEU A N 1
ATOM 974 C CA . LEU A 1 127 ? 0.829 -5.620 5.907 1.00 98.25 127 LEU A CA 1
ATOM 975 C C . LEU A 1 127 ? 1.231 -5.981 7.341 1.00 98.25 127 LEU A C 1
ATOM 977 O O . LEU A 1 127 ? 0.964 -5.207 8.265 1.00 98.25 127 LEU A O 1
ATOM 981 N N . ARG A 1 128 ? 1.924 -7.113 7.527 1.00 98.31 128 ARG A N 1
ATOM 982 C CA . ARG A 1 128 ? 2.425 -7.536 8.845 1.00 98.31 128 ARG A CA 1
ATOM 983 C C . ARG A 1 128 ? 3.410 -6.535 9.440 1.00 98.31 128 ARG A C 1
ATOM 985 O O . ARG A 1 128 ? 3.252 -6.171 10.602 1.00 98.31 128 ARG A O 1
ATOM 992 N N . LEU A 1 129 ? 4.360 -6.017 8.660 1.00 98.81 129 LEU A N 1
ATOM 993 C CA . LEU A 1 129 ? 5.315 -5.009 9.135 1.00 98.81 129 LEU A CA 1
ATOM 994 C C . LEU A 1 129 ? 4.638 -3.689 9.514 1.00 98.81 129 LEU A C 1
ATOM 996 O O . LEU A 1 129 ? 4.985 -3.094 10.535 1.00 98.81 129 LEU A O 1
ATOM 1000 N N . LEU A 1 130 ? 3.651 -3.229 8.739 1.00 98.56 130 LEU A N 1
ATOM 1001 C CA . LEU A 1 130 ? 2.900 -2.018 9.082 1.00 98.56 130 LEU A CA 1
ATOM 1002 C C . LEU A 1 130 ? 2.049 -2.219 10.342 1.00 98.56 130 LEU A C 1
ATOM 1004 O O . LEU A 1 130 ? 1.994 -1.327 11.190 1.00 98.56 130 LEU A O 1
ATOM 1008 N N . HIS A 1 131 ? 1.442 -3.393 10.523 1.00 97.69 131 HIS A N 1
ATOM 1009 C CA . HIS A 1 131 ? 0.767 -3.742 11.773 1.00 97.69 131 HIS A CA 1
ATOM 1010 C C . HIS A 1 131 ? 1.746 -3.799 12.960 1.00 97.69 131 HIS A C 1
ATOM 1012 O O . HIS A 1 131 ? 1.495 -3.147 13.977 1.00 97.69 131 HIS A O 1
ATOM 1018 N N . ALA A 1 132 ? 2.894 -4.465 12.821 1.00 98.31 132 ALA A N 1
ATOM 1019 C CA . ALA A 1 132 ? 3.929 -4.531 13.854 1.00 98.31 132 ALA A CA 1
ATOM 1020 C C . ALA A 1 132 ? 4.448 -3.136 14.236 1.00 98.31 132 ALA A C 1
ATOM 1022 O O . ALA A 1 132 ? 4.546 -2.799 15.418 1.00 98.31 132 ALA A O 1
ATOM 1023 N N . ARG A 1 133 ? 4.670 -2.258 13.246 1.00 98.12 133 ARG A N 1
ATOM 1024 C CA . ARG A 1 133 ? 5.036 -0.847 13.461 1.00 98.12 133 ARG A CA 1
ATOM 1025 C C . ARG A 1 133 ? 4.020 -0.093 14.318 1.00 98.12 133 ARG A C 1
ATOM 1027 O O . ARG A 1 133 ? 4.388 0.841 15.036 1.00 98.12 133 ARG A O 1
ATOM 1034 N N . LEU A 1 134 ? 2.753 -0.479 14.224 1.00 97.38 134 LEU A N 1
ATOM 1035 C CA . LEU A 1 134 ? 1.626 0.077 14.966 1.00 97.38 134 LEU A CA 1
ATOM 1036 C C . LEU A 1 134 ? 1.375 -0.642 16.305 1.00 97.38 134 LEU A C 1
ATOM 1038 O O . LEU A 1 134 ? 0.350 -0.392 16.941 1.00 97.38 134 LEU A O 1
ATOM 1042 N N . GLY A 1 135 ? 2.293 -1.514 16.739 1.00 97.31 135 GLY A N 1
ATOM 1043 C CA . GLY A 1 135 ? 2.180 -2.296 17.973 1.00 97.31 135 GLY A CA 1
ATOM 1044 C C . GLY A 1 135 ? 1.171 -3.442 17.879 1.00 97.31 135 GLY A C 1
ATOM 1045 O O . GLY A 1 135 ? 0.618 -3.857 18.896 1.00 97.31 135 GLY A O 1
ATOM 1046 N N . ARG A 1 136 ? 0.870 -3.915 16.664 1.00 94.81 136 ARG A N 1
ATOM 1047 C CA . ARG A 1 136 ? -0.104 -4.978 16.388 1.00 94.81 136 ARG A CA 1
ATOM 1048 C C . ARG A 1 136 ? 0.609 -6.179 15.764 1.00 94.81 136 ARG A C 1
ATOM 1050 O O . ARG A 1 136 ? 0.641 -6.318 14.550 1.00 94.81 136 ARG A O 1
ATOM 1057 N N . GLY A 1 137 ? 1.163 -7.046 16.606 1.00 96.25 137 GLY A N 1
ATOM 1058 C CA . GLY A 1 137 ? 1.959 -8.201 16.178 1.00 96.25 137 GLY A CA 1
ATOM 1059 C C . GLY A 1 137 ? 3.462 -7.925 16.185 1.00 96.25 137 GLY A C 1
ATOM 1060 O O . GLY A 1 137 ? 3.903 -6.854 16.606 1.00 96.25 137 GLY A O 1
ATOM 1061 N N . ASP A 1 138 ? 4.233 -8.908 15.730 1.00 98.12 138 ASP A N 1
ATOM 1062 C CA . ASP A 1 138 ? 5.688 -8.920 15.865 1.00 98.12 138 ASP A CA 1
ATOM 1063 C C . ASP A 1 138 ? 6.401 -8.423 14.606 1.00 98.12 138 ASP A C 1
ATOM 1065 O O . ASP A 1 138 ? 5.984 -8.678 13.477 1.00 98.12 138 ASP A O 1
ATOM 1069 N N . TRP A 1 139 ? 7.525 -7.733 14.806 1.00 98.25 139 TRP A N 1
ATOM 1070 C CA . TRP A 1 139 ? 8.408 -7.314 13.722 1.00 98.25 139 TRP A CA 1
ATOM 1071 C C . TRP A 1 139 ? 9.334 -8.470 13.331 1.00 98.25 139 TRP A C 1
ATOM 1073 O O . TRP A 1 139 ? 10.389 -8.675 13.936 1.00 98.25 139 TRP A O 1
ATOM 1083 N N . LEU A 1 140 ? 8.921 -9.261 12.342 1.00 98.56 140 LEU A N 1
ATOM 1084 C CA . LEU A 1 140 ? 9.618 -10.490 11.967 1.00 98.56 140 LEU A CA 1
ATOM 1085 C C . LEU A 1 140 ? 10.733 -10.239 10.946 1.00 98.56 140 LEU A C 1
ATOM 1087 O O . LEU A 1 140 ? 10.537 -9.567 9.936 1.00 98.56 140 LEU A O 1
ATOM 1091 N N . HIS A 1 141 ? 11.895 -10.860 11.170 1.00 98.44 141 HIS A N 1
ATOM 1092 C CA . HIS A 1 141 ? 13.032 -10.787 10.246 1.00 98.44 141 HIS A CA 1
ATOM 1093 C C . HIS A 1 141 ? 12.682 -11.297 8.839 1.00 98.44 141 HIS A C 1
ATOM 1095 O O . HIS A 1 141 ? 13.041 -10.658 7.857 1.00 98.44 141 HIS A O 1
ATOM 1101 N N . ALA A 1 142 ? 11.920 -12.391 8.747 1.00 98.62 142 ALA A N 1
ATOM 1102 C CA . ALA A 1 142 ? 11.494 -12.962 7.470 1.00 98.62 142 ALA A CA 1
ATOM 1103 C C . ALA A 1 142 ? 10.625 -11.993 6.645 1.00 98.62 142 ALA A C 1
ATOM 1105 O O . ALA A 1 142 ? 10.750 -11.938 5.425 1.00 98.62 142 ALA A O 1
ATOM 1106 N N . ASP A 1 143 ? 9.783 -11.183 7.299 1.00 98.75 143 ASP A N 1
ATOM 1107 C CA . ASP A 1 143 ? 8.965 -10.186 6.602 1.00 98.75 143 ASP A CA 1
ATOM 1108 C C . ASP A 1 143 ? 9.824 -9.026 6.081 1.00 98.75 143 ASP A C 1
ATOM 1110 O O . ASP A 1 143 ? 9.619 -8.548 4.964 1.00 98.75 143 ASP A O 1
ATOM 1114 N N . VAL A 1 144 ? 10.830 -8.609 6.861 1.00 98.75 144 VAL A N 1
ATOM 1115 C CA . VAL A 1 144 ? 11.827 -7.616 6.426 1.00 98.75 144 VAL A CA 1
ATOM 1116 C C . VAL A 1 144 ? 12.609 -8.125 5.216 1.00 98.75 144 VAL A C 1
ATOM 1118 O O . VAL A 1 144 ? 12.781 -7.392 4.244 1.00 98.75 144 VAL A O 1
ATOM 1121 N N . GLU A 1 145 ? 13.072 -9.374 5.255 1.00 98.69 145 GLU A N 1
ATOM 1122 C CA . GLU A 1 145 ? 13.806 -10.001 4.154 1.00 98.69 145 GLU A CA 1
ATOM 1123 C C . GLU A 1 145 ? 12.954 -10.099 2.880 1.00 98.69 145 GLU A C 1
ATOM 1125 O O . GLU A 1 145 ? 13.432 -9.767 1.792 1.00 98.69 145 GLU A O 1
ATOM 1130 N N . ALA A 1 146 ? 11.677 -10.469 3.008 1.00 98.62 146 ALA A N 1
ATOM 1131 C CA . ALA A 1 146 ? 10.756 -10.548 1.879 1.00 98.62 146 ALA A CA 1
ATOM 1132 C C . ALA A 1 146 ? 10.562 -9.181 1.196 1.00 98.62 146 ALA A C 1
ATOM 1134 O O . ALA A 1 146 ? 10.721 -9.073 -0.021 1.00 98.62 146 ALA A O 1
ATOM 1135 N N . VAL A 1 147 ? 10.305 -8.112 1.961 1.00 98.69 147 VAL A N 1
ATOM 1136 C CA . VAL A 1 147 ? 10.188 -6.751 1.398 1.00 98.69 147 VAL A CA 1
ATOM 1137 C C . VAL A 1 147 ? 11.513 -6.292 0.778 1.00 98.69 147 VAL A C 1
ATOM 1139 O O . VAL A 1 147 ? 11.526 -5.754 -0.333 1.00 98.69 147 VAL A O 1
ATOM 1142 N N . ASN A 1 148 ? 12.641 -6.544 1.448 1.00 98.62 148 ASN A N 1
ATOM 1143 C CA . ASN A 1 148 ? 13.963 -6.170 0.940 1.00 98.62 148 ASN A CA 1
ATOM 1144 C C . ASN A 1 148 ? 14.339 -6.910 -0.351 1.00 98.62 148 ASN A C 1
ATOM 1146 O O . ASN A 1 148 ? 14.997 -6.333 -1.214 1.00 98.62 148 ASN A O 1
ATOM 1150 N N . THR A 1 149 ? 13.890 -8.152 -0.524 1.00 98.56 149 THR A N 1
ATOM 1151 C CA . THR A 1 149 ? 14.091 -8.916 -1.764 1.00 98.56 149 THR A CA 1
ATOM 1152 C C . THR A 1 149 ? 13.462 -8.198 -2.958 1.00 98.56 149 THR A C 1
ATOM 1154 O O . THR A 1 149 ? 14.102 -8.061 -4.000 1.00 98.56 149 THR A O 1
ATOM 1157 N N . HIS A 1 150 ? 12.248 -7.660 -2.801 1.00 98.25 150 HIS A N 1
ATOM 1158 C CA . HIS A 1 150 ? 11.605 -6.870 -3.854 1.00 98.25 150 HIS A CA 1
ATOM 1159 C C . HIS A 1 150 ? 12.320 -5.537 -4.106 1.00 98.25 150 HIS A C 1
ATOM 1161 O O . HIS A 1 150 ? 12.505 -5.167 -5.263 1.00 98.25 150 HIS A O 1
ATOM 1167 N N . LEU A 1 151 ? 12.779 -4.848 -3.054 1.00 95.81 151 LEU A N 1
ATOM 1168 C CA . LEU A 1 151 ? 13.577 -3.618 -3.180 1.00 95.81 151 LEU A CA 1
ATOM 1169 C C . LEU A 1 151 ? 14.854 -3.822 -4.002 1.00 95.81 151 LEU A C 1
ATOM 1171 O O . LEU A 1 151 ? 15.195 -2.999 -4.848 1.00 95.81 151 LEU A O 1
ATOM 1175 N N . LEU A 1 152 ? 15.569 -4.915 -3.736 1.00 97.19 152 LEU A N 1
ATOM 1176 C CA . LEU A 1 152 ? 16.841 -5.225 -4.385 1.00 97.19 152 LEU A CA 1
ATOM 1177 C C . LEU A 1 152 ? 16.670 -5.754 -5.817 1.00 97.19 152 LEU A C 1
ATOM 1179 O O . LEU A 1 152 ? 17.630 -5.728 -6.582 1.00 97.19 152 LEU A O 1
ATOM 1183 N N . ALA A 1 153 ? 15.472 -6.210 -6.197 1.00 97.44 153 ALA A N 1
ATOM 1184 C CA . ALA A 1 153 ? 15.208 -6.788 -7.515 1.00 97.44 153 ALA A CA 1
ATOM 1185 C C . ALA A 1 153 ? 15.188 -5.757 -8.659 1.00 97.44 153 ALA A C 1
ATOM 1187 O O . ALA A 1 153 ? 15.424 -6.118 -9.812 1.00 97.44 153 ALA A O 1
ATOM 1188 N N . ALA A 1 154 ? 14.900 -4.488 -8.361 1.00 96.19 154 ALA A N 1
ATOM 1189 C CA . ALA A 1 154 ? 14.963 -3.393 -9.328 1.00 96.19 154 ALA A CA 1
ATOM 1190 C C . ALA A 1 154 ? 15.357 -2.083 -8.623 1.00 96.19 154 ALA A C 1
ATOM 1192 O O . ALA A 1 154 ? 14.494 -1.252 -8.335 1.00 96.19 154 ALA A O 1
ATOM 1193 N N . PRO A 1 155 ? 16.650 -1.900 -8.303 1.00 93.50 155 PRO A N 1
ATOM 1194 C CA . PRO A 1 155 ? 17.116 -0.705 -7.618 1.00 93.50 155 PRO A CA 1
ATOM 1195 C C . PRO A 1 155 ? 16.996 0.531 -8.519 1.00 93.50 155 PRO A C 1
ATOM 1197 O O . PRO A 1 155 ? 17.240 0.477 -9.724 1.00 93.50 155 PRO A O 1
ATOM 1200 N N . GLU A 1 156 ? 16.670 1.672 -7.916 1.00 92.12 156 GLU A N 1
ATOM 1201 C CA . GLU A 1 156 ? 16.561 2.959 -8.606 1.00 92.12 156 GLU A CA 1
ATOM 1202 C C . GLU A 1 156 ? 17.331 4.044 -7.846 1.00 92.12 156 GLU A C 1
ATOM 1204 O O . GLU A 1 156 ? 17.411 4.029 -6.615 1.00 92.12 156 GLU A O 1
ATOM 1209 N N . LEU A 1 157 ? 17.868 5.017 -8.581 1.00 93.38 157 LEU A N 1
ATOM 1210 C CA . LEU A 1 157 ? 18.388 6.259 -8.018 1.00 93.38 157 LEU A CA 1
ATOM 1211 C C . LEU A 1 157 ? 17.278 7.312 -8.009 1.00 93.38 157 LEU A C 1
ATOM 1213 O O . LEU A 1 157 ? 16.563 7.475 -8.997 1.00 93.38 157 LEU A O 1
ATOM 1217 N N . VAL A 1 158 ? 17.157 8.062 -6.914 1.00 91.62 158 VAL A N 1
ATOM 1218 C CA . VAL A 1 158 ? 16.259 9.222 -6.831 1.00 91.62 158 VAL A CA 1
ATOM 1219 C C . VAL A 1 158 ? 17.093 10.481 -7.036 1.00 91.62 158 VAL A C 1
ATOM 1221 O O . VAL A 1 158 ? 17.889 10.858 -6.177 1.00 91.62 158 VAL A O 1
ATOM 1224 N N . LEU A 1 159 ? 16.940 11.100 -8.202 1.00 94.56 159 LEU A N 1
ATOM 1225 C CA . LEU A 1 159 ? 17.683 12.283 -8.627 1.00 94.56 159 LEU A CA 1
ATOM 1226 C C . LEU A 1 159 ? 16.840 13.550 -8.433 1.00 94.56 159 LEU A C 1
ATOM 1228 O O . LEU A 1 159 ? 15.610 13.492 -8.363 1.00 94.56 159 LEU A O 1
ATOM 1232 N N . LEU A 1 160 ? 17.500 14.708 -8.371 1.00 96.00 160 LEU A N 1
ATOM 1233 C CA . LEU A 1 160 ? 16.818 16.004 -8.397 1.00 96.00 160 LEU A CA 1
ATOM 1234 C C . LEU A 1 160 ? 16.147 16.225 -9.760 1.00 96.00 160 LEU A C 1
ATOM 1236 O O . LEU A 1 160 ? 16.733 15.911 -10.796 1.00 96.00 160 LEU A O 1
ATOM 1240 N N . GLY A 1 161 ? 14.925 16.761 -9.746 1.00 94.69 161 GLY A N 1
ATOM 1241 C CA . GLY A 1 161 ? 14.225 17.208 -10.950 1.00 94.69 161 GLY A CA 1
ATOM 1242 C C . GLY A 1 161 ? 14.562 18.647 -11.345 1.00 94.69 161 GLY A C 1
ATOM 1243 O O . GLY A 1 161 ? 15.355 19.325 -10.693 1.00 94.69 161 GLY A O 1
ATOM 1244 N N . GLU A 1 162 ? 13.923 19.123 -12.414 1.00 96.00 162 GLU A N 1
ATOM 1245 C CA . GLU A 1 162 ? 14.150 20.465 -12.974 1.00 96.00 162 GLU A CA 1
ATOM 1246 C C . GLU A 1 162 ? 13.477 21.583 -12.159 1.00 96.00 162 GLU A C 1
ATOM 1248 O O . GLU A 1 162 ? 13.822 22.760 -12.292 1.00 96.00 162 GLU A O 1
ATOM 1253 N N . HIS A 1 163 ? 12.523 21.234 -11.291 1.00 95.88 163 HIS A N 1
ATOM 1254 C CA . HIS A 1 163 ? 11.775 22.182 -10.469 1.00 95.88 163 HIS A CA 1
ATOM 1255 C C . HIS A 1 163 ? 11.896 21.893 -8.964 1.00 95.88 163 HIS A C 1
ATOM 1257 O O . HIS A 1 163 ? 12.074 20.738 -8.564 1.00 95.88 163 HIS A O 1
ATOM 1263 N N . PRO A 1 164 ? 11.762 22.919 -8.094 1.00 95.38 164 PRO A N 1
ATOM 1264 C CA . PRO A 1 164 ? 11.775 22.724 -6.647 1.00 95.38 164 PRO A CA 1
ATOM 1265 C C . PRO A 1 164 ? 10.760 21.670 -6.190 1.00 95.38 164 PRO A C 1
ATOM 1267 O O . PRO A 1 164 ? 9.581 21.739 -6.527 1.00 95.38 164 PRO A O 1
ATOM 1270 N N . GLY A 1 165 ? 11.228 20.702 -5.401 1.00 90.44 165 GLY A N 1
ATOM 1271 C CA . GLY A 1 165 ? 10.401 19.608 -4.879 1.00 90.44 165 GLY A CA 1
ATOM 1272 C C . GLY A 1 165 ? 10.152 18.462 -5.865 1.00 90.44 165 GLY A C 1
ATOM 1273 O O . GLY A 1 165 ? 9.549 17.463 -5.479 1.00 90.44 165 GLY A O 1
ATOM 1274 N N . GLN A 1 166 ? 10.631 18.564 -7.105 1.00 92.12 166 GLN A N 1
ATOM 1275 C CA . GLN A 1 166 ? 10.554 17.480 -8.074 1.00 92.12 166 GLN A CA 1
ATOM 1276 C C . GLN A 1 166 ? 11.719 16.504 -7.889 1.00 92.12 166 GLN A C 1
ATOM 1278 O O . GLN A 1 166 ? 12.862 16.900 -7.650 1.00 92.12 166 GLN A O 1
ATOM 1283 N N . THR A 1 167 ? 11.428 15.218 -8.066 1.00 92.44 167 THR A N 1
ATOM 1284 C CA . THR A 1 167 ? 12.440 14.167 -8.179 1.00 92.44 167 THR A CA 1
ATOM 1285 C C . THR A 1 167 ? 12.229 13.372 -9.459 1.00 92.44 167 THR A C 1
ATOM 1287 O O . THR A 1 167 ? 11.121 13.323 -9.998 1.00 92.44 167 THR A O 1
ATOM 1290 N N . VAL A 1 168 ? 13.306 12.766 -9.951 1.00 90.88 168 VAL A N 1
ATOM 1291 C CA . VAL A 1 168 ? 13.292 11.853 -11.095 1.00 90.88 168 VAL A CA 1
ATOM 1292 C C . VAL A 1 168 ? 13.807 10.502 -10.624 1.00 90.88 168 VAL A C 1
ATOM 1294 O O . VAL A 1 168 ? 14.881 10.414 -10.029 1.00 90.88 168 VAL A O 1
ATOM 1297 N N . ARG A 1 169 ? 13.038 9.445 -10.885 1.00 90.00 169 ARG A N 1
ATOM 1298 C CA . ARG A 1 169 ? 13.452 8.066 -10.615 1.00 90.00 169 ARG A CA 1
ATOM 1299 C C . ARG A 1 169 ? 14.233 7.540 -11.811 1.00 90.00 169 ARG A C 1
ATOM 1301 O O . ARG A 1 169 ? 13.725 7.538 -12.930 1.00 90.00 169 ARG A O 1
ATOM 1308 N N . TYR A 1 170 ? 15.467 7.119 -11.569 1.00 91.19 170 TYR A N 1
ATOM 1309 C CA . TYR A 1 170 ? 16.352 6.557 -12.578 1.00 91.19 170 TYR A CA 1
ATOM 1310 C C . TYR A 1 170 ? 16.569 5.064 -12.292 1.00 91.19 170 TYR A C 1
ATOM 1312 O O . TYR A 1 170 ? 17.314 4.730 -11.364 1.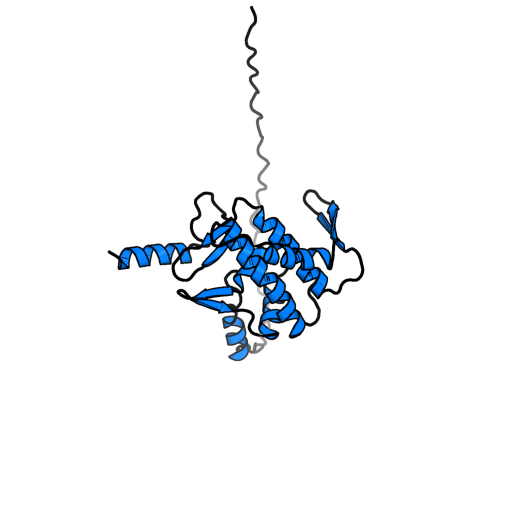00 91.19 170 TYR A O 1
ATOM 1320 N N . PRO A 1 171 ? 15.919 4.156 -13.041 1.00 91.38 171 PRO A N 1
ATOM 1321 C CA . PRO A 1 171 ? 16.061 2.725 -12.817 1.00 91.38 171 PRO A CA 1
ATOM 1322 C C . PRO A 1 171 ? 17.460 2.240 -13.198 1.00 91.38 171 PRO A C 1
ATOM 1324 O O . PRO A 1 171 ? 18.035 2.673 -14.200 1.00 91.38 171 PRO A O 1
ATOM 1327 N N . LEU A 1 172 ? 17.998 1.308 -12.413 1.00 92.94 172 LEU A N 1
ATOM 1328 C CA . LEU A 1 172 ? 19.240 0.612 -12.725 1.00 92.94 172 LEU A CA 1
ATOM 1329 C C . LEU A 1 172 ? 18.918 -0.763 -13.322 1.00 92.94 172 LEU A C 1
ATOM 1331 O O . LEU A 1 172 ? 18.110 -1.519 -12.786 1.00 92.94 172 LEU A O 1
ATOM 1335 N N . GLY A 1 173 ? 19.574 -1.094 -14.434 1.00 92.31 173 GLY A N 1
ATOM 1336 C CA . GLY A 1 173 ? 19.366 -2.358 -15.140 1.00 92.31 173 GLY A CA 1
ATOM 1337 C C . GLY A 1 173 ? 18.066 -2.430 -15.953 1.00 92.31 173 GLY A C 1
ATOM 1338 O O . GLY A 1 173 ? 17.339 -1.452 -16.150 1.00 92.31 173 GLY A O 1
ATOM 1339 N N . ASP A 1 174 ? 17.780 -3.624 -16.457 1.00 93.19 174 ASP A N 1
ATOM 1340 C CA . ASP A 1 174 ? 16.740 -3.926 -17.446 1.00 93.19 174 ASP A CA 1
ATOM 1341 C C . ASP A 1 174 ? 15.567 -4.733 -16.863 1.00 93.19 174 ASP A C 1
ATOM 1343 O O . ASP A 1 174 ? 14.851 -5.427 -17.583 1.00 93.19 174 ASP A O 1
ATOM 1347 N N . ALA A 1 175 ? 15.332 -4.602 -15.552 1.00 94.69 175 ALA A N 1
ATOM 1348 C CA . ALA A 1 175 ? 14.230 -5.268 -14.866 1.00 94.69 175 ALA A CA 1
ATOM 1349 C C . ALA A 1 175 ? 12.873 -5.005 -15.546 1.00 94.69 175 ALA A C 1
ATOM 1351 O O . ALA A 1 175 ? 12.594 -3.897 -16.015 1.00 94.69 175 ALA A O 1
ATOM 1352 N N . SER A 1 176 ? 12.011 -6.027 -15.548 1.00 94.44 176 SER A N 1
ATOM 1353 C CA . SER A 1 176 ? 10.671 -5.949 -16.139 1.00 94.44 176 SER A CA 1
ATOM 1354 C C . SER A 1 176 ? 9.814 -4.851 -15.495 1.00 94.44 176 SER A C 1
ATOM 1356 O O . SER A 1 176 ? 10.046 -4.457 -14.349 1.00 94.44 176 SER A O 1
ATOM 1358 N N . ALA A 1 177 ? 8.770 -4.399 -16.198 1.00 94.25 177 ALA A N 1
ATOM 1359 C CA . ALA A 1 177 ? 7.827 -3.415 -15.660 1.00 94.25 177 ALA A CA 1
ATOM 1360 C C . ALA A 1 177 ? 7.202 -3.876 -14.330 1.00 94.25 177 ALA A C 1
ATOM 1362 O O . ALA A 1 177 ? 7.127 -3.089 -13.391 1.00 94.25 177 ALA A O 1
ATOM 1363 N N . MET A 1 178 ? 6.824 -5.157 -14.215 1.00 95.88 178 MET A N 1
ATOM 1364 C CA . MET A 1 178 ? 6.255 -5.694 -12.974 1.00 95.88 178 MET A CA 1
ATOM 1365 C C . MET A 1 178 ? 7.293 -5.713 -11.847 1.00 95.88 178 MET A C 1
ATOM 1367 O O . MET A 1 178 ? 7.002 -5.307 -10.726 1.00 95.88 178 MET A O 1
ATOM 1371 N N . THR A 1 179 ? 8.536 -6.110 -12.134 1.00 96.50 179 THR A N 1
ATOM 1372 C CA . THR A 1 179 ? 9.615 -6.096 -11.133 1.00 96.50 179 THR A CA 1
ATOM 1373 C C . THR A 1 179 ? 9.882 -4.682 -10.611 1.00 96.50 179 THR A C 1
ATOM 1375 O O . THR A 1 179 ? 9.992 -4.499 -9.400 1.00 96.50 179 THR A O 1
ATOM 1378 N N . ARG A 1 180 ? 9.927 -3.677 -11.497 1.00 95.62 180 ARG A N 1
ATOM 1379 C CA . ARG A 1 180 ? 10.080 -2.263 -11.109 1.00 95.62 180 ARG A CA 1
ATOM 1380 C C . ARG A 1 180 ? 8.902 -1.768 -10.277 1.00 95.62 180 ARG A C 1
ATOM 1382 O O . ARG A 1 180 ? 9.106 -1.097 -9.271 1.00 95.62 180 ARG A O 1
ATOM 1389 N N . LEU A 1 181 ? 7.680 -2.141 -10.655 1.00 96.19 181 LEU A N 1
ATOM 1390 C CA . LEU A 1 181 ? 6.476 -1.794 -9.906 1.00 96.19 181 LEU A CA 1
ATOM 1391 C C . LEU A 1 181 ? 6.516 -2.351 -8.478 1.00 96.19 181 LEU A C 1
ATOM 1393 O O . LEU A 1 181 ? 6.280 -1.611 -7.524 1.00 96.19 181 LEU A O 1
ATOM 1397 N N . LEU A 1 182 ? 6.868 -3.630 -8.319 1.00 97.75 182 LEU A N 1
ATOM 1398 C CA . LEU A 1 182 ? 6.989 -4.264 -7.004 1.00 97.75 182 LEU A CA 1
ATOM 1399 C C . LEU A 1 182 ? 8.122 -3.651 -6.171 1.00 97.75 182 LEU A C 1
ATOM 1401 O O . LEU A 1 182 ? 7.940 -3.429 -4.977 1.00 97.75 182 LEU A O 1
ATOM 1405 N N . ALA A 1 183 ? 9.264 -3.329 -6.781 1.00 97.00 183 ALA A N 1
ATOM 1406 C CA . ALA A 1 183 ? 10.353 -2.638 -6.091 1.00 97.00 183 ALA A CA 1
ATOM 1407 C C . ALA A 1 183 ? 9.939 -1.231 -5.624 1.00 97.00 183 ALA A C 1
ATOM 1409 O O . ALA A 1 183 ? 10.225 -0.847 -4.489 1.00 97.00 183 ALA A O 1
ATOM 1410 N N . GLY A 1 184 ? 9.203 -0.490 -6.460 1.00 95.69 184 GLY A N 1
ATOM 1411 C CA . GLY A 1 184 ? 8.628 0.810 -6.110 1.00 95.69 184 GLY A CA 1
ATOM 1412 C C . GLY A 1 184 ? 7.670 0.718 -4.920 1.00 95.69 184 GLY A C 1
ATOM 1413 O O . GLY A 1 184 ? 7.857 1.423 -3.930 1.00 95.69 184 GLY A O 1
ATOM 1414 N N . LEU A 1 185 ? 6.720 -0.223 -4.959 1.00 97.44 185 LEU A N 1
ATOM 1415 C CA . LEU A 1 185 ? 5.804 -0.481 -3.843 1.00 97.44 185 LEU A CA 1
ATOM 1416 C C . LEU A 1 185 ? 6.548 -0.886 -2.563 1.00 97.44 185 LEU A C 1
ATOM 1418 O O . LEU A 1 185 ? 6.199 -0.431 -1.475 1.00 97.44 185 LEU A O 1
ATOM 1422 N N . ALA A 1 186 ? 7.595 -1.705 -2.672 1.00 98.19 186 ALA A N 1
ATOM 1423 C CA . ALA A 1 186 ? 8.419 -2.090 -1.531 1.00 98.19 186 ALA A CA 1
ATOM 1424 C C . ALA A 1 186 ? 9.166 -0.884 -0.923 1.00 98.19 186 ALA A C 1
ATOM 1426 O O . ALA A 1 186 ? 9.304 -0.792 0.301 1.00 98.19 186 ALA A O 1
ATOM 1427 N N . ALA A 1 187 ? 9.591 0.079 -1.749 1.00 96.81 187 ALA A N 1
ATOM 1428 C CA . ALA A 1 187 ? 10.165 1.345 -1.288 1.00 96.81 187 ALA A CA 1
ATOM 1429 C C . ALA A 1 187 ? 9.136 2.208 -0.561 1.00 96.81 187 ALA A C 1
ATOM 1431 O O . ALA A 1 187 ? 9.429 2.701 0.529 1.00 96.81 187 ALA A O 1
ATOM 1432 N N . ASP A 1 188 ? 7.921 2.308 -1.096 1.00 97.12 188 ASP A N 1
ATOM 1433 C CA . ASP A 1 188 ? 6.841 3.036 -0.434 1.00 97.12 188 ASP A CA 1
ATOM 1434 C C . ASP A 1 188 ? 6.474 2.386 0.914 1.00 97.12 188 ASP A C 1
ATOM 1436 O O . ASP A 1 188 ? 6.190 3.090 1.885 1.00 97.12 188 ASP A O 1
ATOM 1440 N N . VAL A 1 189 ? 6.511 1.049 1.015 1.00 98.50 189 VAL A N 1
ATOM 1441 C CA . VAL A 1 189 ? 6.298 0.315 2.279 1.00 98.50 189 VAL A CA 1
ATOM 1442 C C . VAL A 1 189 ? 7.396 0.638 3.287 1.00 98.50 189 VAL A C 1
ATOM 1444 O O . VAL A 1 189 ? 7.088 0.971 4.434 1.00 98.50 189 VAL A O 1
ATOM 1447 N N . ARG A 1 190 ? 8.671 0.588 2.882 1.00 98.00 190 ARG A N 1
ATOM 1448 C CA . ARG A 1 190 ? 9.794 0.992 3.742 1.00 98.00 190 ARG A CA 1
ATOM 1449 C C . ARG A 1 190 ? 9.577 2.409 4.272 1.00 98.00 190 ARG A C 1
ATOM 1451 O O . ARG A 1 190 ? 9.679 2.620 5.480 1.00 98.00 190 ARG A O 1
ATOM 1458 N N . ASP A 1 191 ? 9.229 3.354 3.408 1.00 97.31 191 ASP A N 1
ATOM 1459 C CA . ASP A 1 191 ? 9.030 4.750 3.801 1.00 97.31 191 ASP A CA 1
ATOM 1460 C C . ASP A 1 191 ? 7.822 4.894 4.745 1.00 97.31 191 ASP A C 1
ATOM 1462 O O . ASP A 1 191 ? 7.897 5.600 5.755 1.00 97.31 191 ASP A O 1
ATOM 1466 N N . ALA A 1 192 ? 6.744 4.140 4.506 1.00 98.31 192 ALA A N 1
ATOM 1467 C CA . ALA A 1 192 ? 5.575 4.087 5.382 1.00 98.31 192 ALA A CA 1
ATOM 1468 C C . ALA A 1 192 ? 5.914 3.641 6.814 1.00 98.31 192 ALA A C 1
ATOM 1470 O O . ALA A 1 192 ? 5.381 4.207 7.773 1.00 98.31 192 ALA A O 1
ATOM 1471 N N . THR A 1 193 ? 6.835 2.685 6.989 1.00 97.88 193 THR A N 1
ATOM 1472 C CA . THR A 1 193 ? 7.251 2.221 8.331 1.00 97.88 193 THR A CA 1
ATOM 1473 C C . THR A 1 193 ? 7.945 3.308 9.160 1.00 97.88 193 THR A C 1
ATOM 1475 O O . THR A 1 193 ? 7.937 3.256 10.394 1.00 97.88 193 THR A O 1
ATOM 1478 N N . GLN A 1 194 ? 8.512 4.325 8.507 1.00 96.94 194 GLN A N 1
ATOM 1479 C CA . GLN A 1 194 ? 9.249 5.409 9.161 1.00 96.94 194 GLN A CA 1
ATOM 1480 C C . GLN A 1 194 ? 8.363 6.610 9.506 1.00 96.94 194 GLN A C 1
ATOM 1482 O O . GLN A 1 194 ? 8.755 7.471 10.298 1.00 96.94 194 GLN A O 1
ATOM 1487 N N . ARG A 1 195 ? 7.150 6.674 8.954 1.00 97.19 195 ARG A N 1
ATOM 1488 C CA . ARG A 1 195 ? 6.249 7.808 9.151 1.00 97.19 195 ARG A CA 1
ATOM 1489 C C . ARG A 1 195 ? 5.610 7.814 10.537 1.00 97.19 195 ARG A C 1
ATOM 1491 O O . ARG A 1 195 ? 5.127 6.801 11.041 1.00 97.19 195 ARG A O 1
ATOM 1498 N N . SER A 1 1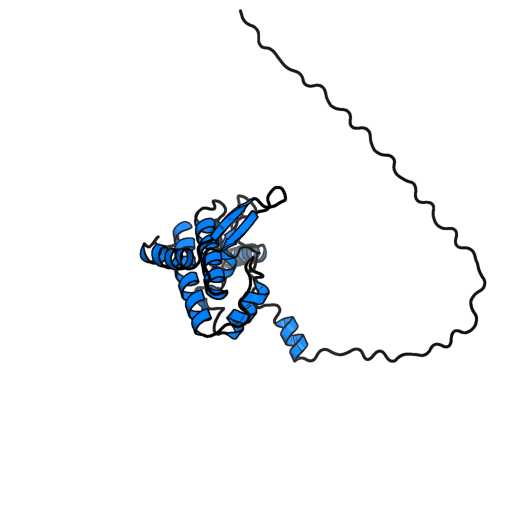96 ? 5.580 8.990 11.159 1.00 96.06 196 SER A N 1
ATOM 1499 C CA . SER A 1 196 ? 5.002 9.198 12.493 1.00 96.06 196 SER A CA 1
ATOM 1500 C C . SER A 1 196 ? 3.480 9.359 12.483 1.00 96.06 196 SER A C 1
ATOM 1502 O O . SER A 1 196 ? 2.838 9.184 13.518 1.00 96.06 196 SER A O 1
ATOM 1504 N N . ASP A 1 197 ? 2.897 9.679 11.329 1.00 97.00 197 ASP A N 1
ATOM 1505 C CA . ASP A 1 197 ? 1.458 9.849 11.139 1.00 97.00 197 ASP A CA 1
ATOM 1506 C C . ASP A 1 197 ? 0.741 8.558 10.716 1.00 97.00 197 ASP A C 1
ATOM 1508 O O . ASP A 1 197 ? -0.475 8.581 10.528 1.00 97.00 197 ASP A O 1
ATOM 1512 N N . LEU A 1 198 ? 1.457 7.432 10.615 1.00 97.94 198 LEU A N 1
ATOM 1513 C CA . LEU A 1 198 ? 0.873 6.110 10.388 1.00 97.94 198 LEU A CA 1
ATOM 1514 C C . LEU A 1 198 ? -0.072 5.734 11.543 1.00 97.94 198 LEU A C 1
ATOM 1516 O O . LEU A 1 198 ? 0.256 5.883 12.724 1.00 97.94 198 LEU A O 1
ATOM 1520 N N . ALA A 1 199 ? -1.255 5.225 11.211 1.00 97.44 199 ALA A N 1
ATOM 1521 C CA . ALA A 1 199 ? -2.272 4.828 12.175 1.00 97.44 199 ALA A CA 1
ATOM 1522 C C . ALA A 1 199 ? -3.100 3.629 11.688 1.00 97.44 199 ALA A C 1
ATOM 1524 O O . ALA A 1 199 ? -3.200 3.351 10.497 1.00 97.44 199 ALA A O 1
ATOM 1525 N N . PHE A 1 200 ? -3.742 2.945 12.637 1.00 95.94 200 PHE A N 1
ATOM 1526 C CA . PHE A 1 200 ? -4.678 1.849 12.385 1.00 95.94 200 PHE A CA 1
ATOM 1527 C C . PHE A 1 200 ? -6.112 2.277 12.694 1.00 95.94 200 PHE A C 1
ATOM 1529 O O . PHE A 1 200 ? -6.374 2.854 13.755 1.00 95.94 200 PHE A O 1
ATOM 1536 N N . CYS A 1 201 ? -7.062 1.982 11.805 1.00 95.06 201 CYS A N 1
ATOM 1537 C CA . CYS A 1 201 ? -8.464 2.314 12.026 1.00 95.06 201 CYS A CA 1
ATOM 1538 C C . CYS A 1 201 ? -9.207 1.203 12.776 1.00 95.06 201 CYS A C 1
ATOM 1540 O O . CYS A 1 201 ? -9.687 0.233 12.184 1.00 95.06 201 CYS A O 1
ATOM 1542 N N . ASP A 1 202 ? -9.418 1.420 14.074 1.00 91.81 202 ASP A N 1
ATOM 1543 C CA . ASP A 1 202 ? -10.110 0.454 14.935 1.00 91.81 202 ASP A CA 1
ATOM 1544 C C . ASP A 1 202 ? -11.636 0.634 14.999 1.00 91.81 202 ASP A C 1
ATOM 1546 O O . ASP A 1 202 ? -12.305 0.199 15.933 1.00 91.81 202 ASP A O 1
ATOM 1550 N N . ALA A 1 203 ? -12.224 1.296 13.998 1.00 92.75 203 ALA A N 1
ATOM 1551 C CA . ALA A 1 203 ? -13.675 1.312 13.877 1.00 92.75 203 ALA A CA 1
ATOM 1552 C C . ALA A 1 203 ? -14.197 -0.114 13.603 1.00 92.75 203 ALA A C 1
ATOM 1554 O O . ALA A 1 203 ? -13.538 -0.861 12.861 1.00 92.75 203 ALA A O 1
ATOM 1555 N N . PRO A 1 204 ? -15.389 -0.478 14.124 1.00 89.31 204 PRO A N 1
ATOM 1556 C CA . PRO A 1 204 ? -16.009 -1.770 13.855 1.00 89.31 204 PRO A CA 1
ATOM 1557 C C . PRO A 1 204 ? -16.018 -2.077 12.352 1.00 89.31 204 PRO A C 1
ATOM 1559 O O . PRO A 1 204 ? -16.506 -1.271 11.546 1.00 89.31 204 PRO A O 1
ATOM 1562 N N . GLY A 1 205 ? -15.404 -3.204 11.979 1.00 88.75 205 GLY A N 1
ATOM 1563 C CA . GLY A 1 205 ? -15.298 -3.669 10.594 1.00 88.75 205 GLY A CA 1
ATOM 1564 C C . GLY A 1 205 ? -14.495 -2.770 9.643 1.00 88.75 205 GLY A C 1
ATOM 1565 O O . GLY A 1 205 ? -14.852 -2.702 8.476 1.00 88.75 205 GLY A O 1
ATOM 1566 N N . CYS A 1 206 ? -13.496 -2.011 10.120 1.00 91.06 206 CYS A N 1
ATOM 1567 C CA . CYS A 1 206 ? -12.587 -1.245 9.247 1.00 91.06 206 CYS A CA 1
ATOM 1568 C C . CYS A 1 206 ? -11.231 -1.934 9.049 1.00 91.06 206 CYS A C 1
ATOM 1570 O O . CYS A 1 206 ? -11.005 -2.568 8.028 1.00 91.06 206 CYS A O 1
ATOM 1572 N N . GLY A 1 207 ? -10.332 -1.821 10.034 1.00 91.69 207 GLY A N 1
ATOM 1573 C CA . GLY A 1 207 ? -9.023 -2.475 10.009 1.00 91.69 207 GLY A CA 1
ATOM 1574 C C . GLY A 1 207 ? -7.999 -1.886 9.037 1.00 91.69 207 GLY A C 1
ATOM 1575 O O . GLY A 1 207 ? -6.930 -2.457 8.904 1.00 91.69 207 GLY A O 1
ATOM 1576 N N . LEU A 1 208 ? -8.295 -0.766 8.372 1.00 94.62 208 LEU A N 1
ATOM 1577 C CA . LEU A 1 208 ? -7.362 -0.156 7.422 1.00 94.62 208 LEU A CA 1
ATOM 1578 C C . LEU A 1 208 ? -6.183 0.522 8.127 1.00 94.62 208 LEU A C 1
ATOM 1580 O O . LEU A 1 208 ? -6.360 1.166 9.172 1.00 94.62 208 LEU A O 1
ATOM 1584 N N . VAL A 1 209 ? -5.016 0.463 7.491 1.00 96.75 209 VAL A N 1
ATOM 1585 C CA . VAL A 1 209 ? -3.866 1.321 7.803 1.00 96.75 209 VAL A CA 1
ATOM 1586 C C . VAL A 1 209 ? -4.029 2.644 7.047 1.00 96.75 209 VAL A C 1
ATOM 1588 O O . VAL A 1 209 ? -4.420 2.647 5.881 1.00 96.75 209 VAL A O 1
ATOM 1591 N N . PHE A 1 210 ? -3.782 3.780 7.704 1.00 97.44 210 PHE A N 1
ATOM 1592 C CA . PHE A 1 210 ? -3.965 5.114 7.119 1.00 97.44 210 PHE A CA 1
ATOM 1593 C C . PHE A 1 210 ? -2.957 6.131 7.672 1.00 97.44 210 PHE A C 1
ATOM 1595 O O . PHE A 1 210 ? -2.425 5.943 8.766 1.00 97.44 210 PHE A O 1
ATOM 1602 N N . TYR A 1 211 ? -2.747 7.241 6.961 1.00 97.38 211 TYR A N 1
ATOM 1603 C CA . TYR A 1 211 ? -2.027 8.400 7.495 1.00 97.38 211 TYR A CA 1
ATOM 1604 C C . TYR A 1 211 ? -2.982 9.415 8.115 1.00 97.38 211 TYR A C 1
ATOM 1606 O O . TYR A 1 211 ? -4.006 9.789 7.534 1.00 97.38 211 TYR A O 1
ATOM 1614 N N . ARG A 1 212 ? -2.647 9.896 9.311 1.00 96.81 212 ARG A N 1
ATOM 1615 C CA . ARG A 1 212 ? -3.409 10.944 9.987 1.00 96.81 212 ARG A CA 1
ATOM 1616 C C . ARG A 1 212 ? -3.265 12.268 9.240 1.00 96.81 212 ARG A C 1
ATOM 1618 O O . ARG A 1 212 ? -2.180 12.819 9.131 1.00 96.81 212 ARG A O 1
ATOM 1625 N N . ARG A 1 213 ? -4.395 12.861 8.857 1.00 94.38 213 ARG A N 1
ATOM 1626 C CA . ARG A 1 213 ? -4.473 14.242 8.342 1.00 94.38 213 ARG A CA 1
ATOM 1627 C C . ARG A 1 213 ? -4.542 15.285 9.460 1.00 94.38 213 ARG A C 1
ATOM 1629 O O . ARG A 1 213 ? -4.445 16.481 9.205 1.00 94.38 213 ARG A O 1
ATOM 1636 N N . ARG A 1 214 ? -4.791 14.847 10.700 1.00 93.75 214 ARG A N 1
ATOM 1637 C CA . ARG A 1 214 ? -4.867 15.676 11.915 1.00 93.75 214 ARG A CA 1
ATOM 1638 C C . ARG A 1 214 ? -4.310 14.891 13.098 1.00 93.75 214 ARG A C 1
ATOM 1640 O O . ARG A 1 214 ? -4.572 13.695 13.203 1.00 93.75 214 ARG A O 1
ATOM 1647 N N . THR A 1 215 ? -3.641 15.564 14.031 1.00 90.50 215 THR A N 1
ATOM 1648 C CA . THR A 1 215 ? -2.943 14.938 15.172 1.00 90.50 215 THR A CA 1
ATOM 1649 C C . THR A 1 215 ? -3.806 13.939 15.954 1.00 90.50 215 THR A C 1
ATOM 1651 O O . THR A 1 215 ? -3.344 12.850 16.277 1.00 90.50 215 THR A O 1
ATOM 1654 N N . ASN A 1 216 ? -5.083 14.266 16.175 1.00 89.62 216 ASN A N 1
ATOM 1655 C CA . ASN A 1 216 ? -6.015 13.459 16.974 1.00 89.62 216 ASN A CA 1
ATOM 1656 C C . ASN A 1 216 ? -6.958 12.590 16.122 1.00 89.62 216 ASN A C 1
ATOM 1658 O O . ASN A 1 216 ? -8.035 12.208 16.578 1.00 89.62 216 ASN A O 1
ATOM 1662 N N . GLN A 1 217 ? -6.610 12.305 14.863 1.00 95.25 217 GLN A N 1
ATOM 1663 C CA . GLN A 1 217 ? -7.438 11.458 14.010 1.00 95.25 217 GLN A CA 1
ATOM 1664 C C . GLN A 1 217 ? -7.345 9.988 14.447 1.00 95.25 217 GLN A C 1
ATOM 1666 O O . GLN A 1 217 ? -6.346 9.312 14.207 1.00 95.25 217 GLN A O 1
ATOM 1671 N N . SER A 1 218 ? -8.419 9.486 15.060 1.00 93.69 218 SER A N 1
ATOM 1672 C CA . SER A 1 218 ? -8.518 8.096 15.533 1.00 93.69 218 SER A CA 1
ATOM 1673 C C . SER A 1 218 ? -9.074 7.114 14.492 1.00 93.69 218 SER A C 1
ATOM 1675 O O . SER A 1 218 ? -8.978 5.905 14.681 1.00 93.69 218 SER A O 1
ATOM 1677 N N . TRP A 1 219 ? -9.669 7.605 13.399 1.00 95.94 219 TRP A N 1
ATOM 1678 C CA . TRP A 1 219 ? -10.310 6.773 12.372 1.00 95.94 219 TRP A CA 1
ATOM 1679 C C . TRP A 1 219 ? -9.948 7.252 10.969 1.00 95.94 219 TRP A C 1
ATOM 1681 O O . TRP A 1 219 ? -9.811 8.457 10.756 1.00 95.94 219 TRP A O 1
ATOM 1691 N N . CYS A 1 220 ? -9.866 6.333 10.002 1.00 94.75 220 CYS A N 1
ATOM 1692 C CA . CYS A 1 220 ? -9.455 6.661 8.632 1.00 94.75 220 CYS A CA 1
ATOM 1693 C C . CYS A 1 220 ? -10.398 7.655 7.931 1.00 94.75 220 CYS A C 1
ATOM 1695 O O . CYS A 1 220 ? -9.959 8.409 7.073 1.00 94.75 220 CYS A O 1
ATOM 1697 N N . GLY A 1 221 ? -11.669 7.739 8.345 1.00 93.25 221 GLY A N 1
ATOM 1698 C CA . GLY A 1 221 ? -12.624 8.691 7.783 1.00 93.25 221 GLY A CA 1
ATOM 1699 C C . GLY A 1 221 ? -13.886 8.888 8.622 1.00 93.25 221 GLY A C 1
ATOM 1700 O O . GLY A 1 221 ? -14.110 8.218 9.636 1.00 93.25 221 GLY A O 1
ATOM 1701 N N . ALA A 1 222 ? -14.737 9.815 8.176 1.00 92.81 222 ALA A N 1
ATOM 1702 C CA . ALA A 1 222 ? -15.965 10.200 8.874 1.00 92.81 222 ALA A CA 1
ATOM 1703 C C . ALA A 1 222 ? -16.963 9.037 9.024 1.00 92.81 222 ALA A C 1
ATOM 1705 O O . ALA A 1 222 ? -17.588 8.893 10.075 1.00 92.81 222 ALA A O 1
ATOM 1706 N N . SER A 1 223 ? -17.071 8.166 8.015 1.00 92.12 223 SER A N 1
ATOM 1707 C CA . SER A 1 223 ? -17.938 6.980 8.055 1.00 92.12 223 SER A CA 1
ATOM 1708 C C . SER A 1 223 ? -17.555 6.030 9.198 1.00 92.12 223 SER A C 1
ATOM 1710 O O . SER A 1 223 ? -18.421 5.551 9.928 1.00 92.12 223 SER A O 1
ATOM 1712 N N . CYS A 1 224 ? -16.258 5.814 9.416 1.00 94.31 224 CYS A N 1
ATOM 1713 C CA . CYS A 1 224 ? -15.727 5.010 10.515 1.00 94.31 224 CYS A CA 1
ATOM 1714 C C . CYS A 1 224 ? -16.001 5.653 11.882 1.00 94.31 224 CYS A C 1
ATOM 1716 O O . CYS A 1 224 ? -16.432 4.963 12.807 1.00 94.31 224 CYS A O 1
ATOM 1718 N N . GLY A 1 225 ? -15.848 6.977 11.992 1.00 94.50 225 GLY A N 1
ATOM 1719 C CA . GLY A 1 225 ? -16.235 7.722 13.195 1.00 94.50 225 GLY A CA 1
ATOM 1720 C C . GLY A 1 225 ? -17.735 7.611 13.512 1.00 94.50 225 GLY A C 1
ATOM 1721 O O . GLY A 1 225 ? -18.112 7.420 14.669 1.00 94.50 225 GLY A O 1
ATOM 1722 N N . ASN A 1 226 ? -18.603 7.650 12.492 1.00 95.44 226 ASN A N 1
ATOM 1723 C CA . ASN A 1 226 ? -20.044 7.420 12.652 1.00 95.44 226 ASN A CA 1
ATOM 1724 C C . ASN A 1 226 ? -20.342 6.016 13.183 1.00 95.44 226 ASN A C 1
ATOM 1726 O O . ASN A 1 226 ? -21.092 5.892 14.150 1.00 95.44 226 ASN A O 1
ATOM 1730 N N . ARG A 1 227 ? -19.719 4.973 12.612 1.00 93.75 227 ARG A N 1
ATOM 1731 C CA . ARG A 1 227 ? -19.912 3.586 13.077 1.00 93.75 227 ARG A CA 1
ATOM 1732 C C . ARG A 1 227 ? -19.556 3.413 14.550 1.00 93.75 227 ARG A C 1
ATOM 1734 O O . ARG A 1 227 ? -20.302 2.769 15.277 1.00 93.75 227 ARG A O 1
ATOM 1741 N N . VAL A 1 228 ? -18.462 4.025 15.008 1.00 94.44 228 VAL A N 1
ATOM 1742 C CA . VAL A 1 228 ? -18.067 3.978 16.426 1.00 94.44 228 VAL A CA 1
ATOM 1743 C C . VAL A 1 228 ? -19.097 4.665 17.324 1.00 94.44 228 VAL A C 1
ATOM 1745 O O . VAL A 1 228 ? -19.426 4.135 18.382 1.00 94.44 228 VAL A O 1
ATOM 1748 N N . ARG A 1 229 ? -19.638 5.821 16.914 1.00 95.00 229 ARG A N 1
ATOM 1749 C CA . ARG A 1 229 ? -20.685 6.518 17.683 1.00 95.00 229 ARG A CA 1
ATOM 1750 C C . ARG A 1 229 ? -21.964 5.692 17.801 1.00 95.00 229 ARG A C 1
ATOM 1752 O O . ARG A 1 229 ? -22.493 5.570 18.901 1.00 95.00 229 ARG A O 1
ATOM 1759 N N . VAL A 1 230 ? -22.418 5.099 16.697 1.00 94.56 230 VAL A N 1
ATOM 1760 C CA . VAL A 1 230 ? -23.609 4.235 16.682 1.00 94.56 230 VAL A CA 1
ATOM 1761 C C . VAL A 1 230 ? -23.406 3.009 17.573 1.00 94.56 230 VAL A C 1
ATOM 1763 O O . VAL A 1 230 ? -24.257 2.725 18.407 1.00 94.56 230 VAL A O 1
ATOM 1766 N N . ALA A 1 231 ? -22.259 2.331 17.464 1.00 90.88 231 ALA A N 1
ATOM 1767 C CA . ALA A 1 231 ? -21.964 1.155 18.282 1.00 90.88 231 ALA A CA 1
ATOM 1768 C C . ALA A 1 231 ? -21.956 1.470 19.789 1.00 90.88 231 ALA A C 1
ATOM 1770 O O . ALA A 1 231 ? -22.465 0.685 20.580 1.00 90.88 231 ALA A O 1
ATOM 1771 N N . ARG A 1 232 ? -21.428 2.636 20.192 1.00 92.38 232 ARG A N 1
ATOM 1772 C CA . ARG A 1 232 ? -21.465 3.079 21.598 1.00 92.38 232 ARG A CA 1
ATOM 1773 C C . ARG A 1 232 ? -22.890 3.299 22.098 1.00 92.38 232 ARG A C 1
ATOM 1775 O O . ARG A 1 232 ? -23.206 2.853 23.191 1.00 92.38 232 ARG A O 1
ATOM 1782 N N . HIS A 1 233 ? -23.737 3.939 21.291 1.00 92.56 233 HIS A N 1
ATOM 1783 C CA . HIS A 1 233 ? -25.143 4.147 21.639 1.00 92.56 233 HIS A CA 1
ATOM 1784 C C . HIS A 1 233 ? -25.904 2.821 21.782 1.00 92.56 233 HIS A C 1
ATOM 1786 O O . HIS A 1 233 ? -26.793 2.716 22.611 1.00 92.56 233 HIS A O 1
ATOM 1792 N N . GLN A 1 234 ? -25.585 1.811 20.972 1.00 90.12 234 GLN A N 1
ATOM 1793 C CA . GLN A 1 234 ? -26.224 0.492 21.059 1.00 90.12 234 GLN A CA 1
ATOM 1794 C C . GLN A 1 234 ? -25.746 -0.341 22.256 1.00 90.12 234 GLN A C 1
ATOM 1796 O O . GLN A 1 234 ? -26.420 -1.290 22.636 1.00 90.12 234 GLN A O 1
ATOM 1801 N N . ALA A 1 235 ? -24.580 -0.018 22.819 1.00 81.88 235 ALA A N 1
ATOM 1802 C CA . ALA A 1 235 ? -24.009 -0.696 23.981 1.00 81.88 235 ALA A CA 1
ATOM 1803 C C . ALA A 1 235 ? -24.422 -0.062 25.326 1.00 81.88 235 ALA A C 1
ATOM 1805 O O . ALA A 1 235 ? -23.932 -0.501 26.366 1.00 81.88 235 ALA A O 1
ATOM 1806 N N . THR A 1 236 ? -25.249 0.990 25.295 1.00 65.75 236 THR A N 1
ATOM 1807 C CA . THR A 1 236 ? -25.805 1.680 26.473 1.00 65.75 236 THR A CA 1
ATOM 1808 C C . THR A 1 236 ? -27.239 1.225 26.693 1.00 65.75 236 THR A C 1
ATOM 1810 O O . THR A 1 236 ? -27.600 1.011 27.869 1.00 65.75 236 THR A O 1
#

Sequence (236 aa):
MRMRSNHRTAPMTIAPAPVAASQPARWSNGPWPSEATVTASATTIAVPSWAAVLSRLAARAWDWLDGFPALDLVNTVKRIGWQEREQLKDVADLDSWLDAAALPVPRPAHVDVKDLHALRALRDPALRLLHARLGRGDWLHADVEAVNTHLLAAPELVLLGEHPGQTVRYPLGDASAMTRLLAGLAADVRDATQRSDLAFCDAPGCGLVFYRRRTNQSWCGASCGNRVRVARHQAT

pLDDT: mean 81.92, std 21.67, range [33.25, 98.81]

Radius of gyration: 27.72 Å; chains: 1; bounding box: 64×64×73 Å

Foldseek 3Di:
DDDDDDDDDDDDDDDDDDDDDDDDDDDDPDDDDPDDPPPPDPDPPPDDPVVVVVVVVVVPLQVPQDLQLLQSLLCCFFFAQNDTDHSCPAQVSVVVSCVVNVDPADDDPGDHPVLSVLSCLLNVLLNQLLCVLQVRDHDDPVSVVSLVVLLVQKDWDWADDPDPPDTDTGIDDDDDSSSVVSNSSSVSSVVQSVDPQWAFAPQRRGGGIAGDPDPPDNHRDPVSVVSNVVVVVVVD

Secondary structure (DSSP, 8-state):
--------PPP--PPPPP---PPPPP---PPPPP---------------HHHHHHHHTTTTTTT--S-HHHHHHTTEEEETTEEEES--SHHHHHHHHHHH--SSPPPS---HHHHHHHHHHHHHHHHHHHHHTTSS---HHHHHHHHHHHHHS-EEEEE-SSTT-EEEEE-S---HHHHHHHHHHHHHHHHHH-TTEEE--STT---EEE-SSTT--SSSHHHHHHHHHHHHHT-